Protein AF-0000000083322280 (afdb_homodimer)

Nearest PDB structures (foldseek):
  4lln-assembly2_D  TM=7.671E-01  e=4.725E-07  Staphylococcus aureus
  7kfq-assembly1_A  TM=6.241E-01  e=2.038E-06  Variovorax paradoxus
  3zmd-assembly2_D  TM=7.234E-01  e=3.566E-05  Streptomyces coelicolor
  2nnn-assembly4_G  TM=7.606E-01  e=1.538E-04  Pseudomonas aeruginosa
  2nnn-assembly3_E  TM=7.663E-01  e=7.493E-04  Pseudomonas aeruginosa

Foldseek 3Di:
DPPCVVVVVVVVLQVLLCVQLVDHDVLLLQLQVCVVVVQDKDFLVRVCVVSVHDSVVSVVVCPPPVNVVQKDWDADPPPRTIIMTGDPNSNVSSVSSVVSVVVVVCVVCVPDDPVRVVVVVVVVVVVVVVVVVVVD/DPPCVVVVVVVVLQVLLCVQQVDHDVLLLQLQVCVVVVQDKDFLVVVCVVSVHDSVVSVVVCPPPVNVVQKDWDADPPPRTIIMTGDPNSNVSSVSSVVSVVVVVCVVCVPDDPVRVVVVVVVVVVVVVVVVVVVD

Secondary structure (DSSP, 8-state):
--TTHHHHHHHHHHHHHHHHH---HHHHHHHHHHHHTTT--EEHHHHHHHHT--HHHHHHHHHSHHHHTTEEEEE-TTT--EEEEE-HHHHHHHHHHHHHHHHHHHHHTTT--HHHHHHHHHHHHHHHHHHHHTT-/--TTHHHHHHHHHHHHHHHHH---HHHHHHHHHHHHTTT--EEHHHHHHHHT--HHHHHHHHHSHHHHTTEEEEE-TTT--EEEEE-HHHHHHHHHHHHHHHHHHHHHTTT--HHHHHHHHHHHHHHHHHHHHTT-

Sequence (272 aa):
MDVLIFNSVSESIKRAINKKCGLNLSQTRLLLFFDRHQNETLTMGELAQALSISLSTLSRQIKQKKTAALIKVERSKKDSSKSLNLNAEGLAKAQELKDVLRQIEAQVFSTWSQEKIQDFDSKMQIVVNNLMADGLMDVLIFNSVSESIKRAINKKCGLNLSQTRLLLFFDRHQNETLTMGELAQALSISLSTLSRQIKQKKTAALIKVERSKKDSSKSLNLNAEGLAKAQELKDVLRQIEAQVFSTWSQEKIQDFDSKMQIVVNNLMADGL

Solvent-accessible surface area (backbone atoms only — not comparable to full-atom values): 14566 Å² total; per-residue (Å²): 128,71,73,64,53,36,43,55,46,28,50,35,50,50,48,41,43,27,72,76,66,69,38,54,68,69,53,47,52,53,36,50,51,33,63,75,51,76,44,53,74,33,40,55,64,58,47,18,58,74,68,72,49,50,59,70,55,46,56,55,48,51,65,34,68,76,46,39,66,25,42,41,78,44,68,40,86,86,76,64,45,49,30,34,31,60,32,74,61,21,51,53,47,34,52,50,46,50,53,50,51,51,51,50,44,49,50,42,46,61,90,52,50,71,67,56,48,51,53,49,48,54,53,50,51,47,36,48,51,39,42,43,71,72,74,63,128,72,76,63,54,36,43,55,46,26,50,35,50,50,48,43,42,27,73,75,67,69,38,54,70,69,54,47,53,52,35,51,51,33,62,76,50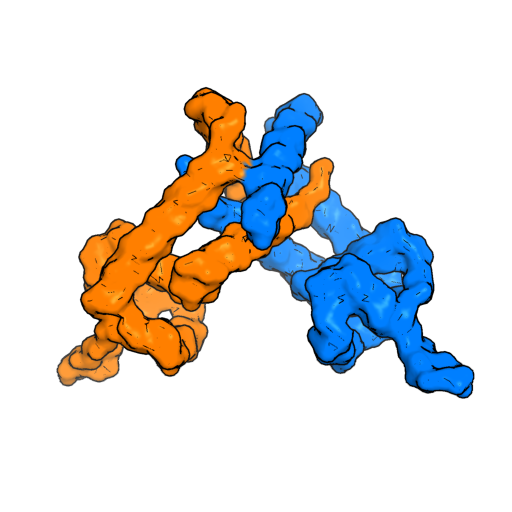,74,46,52,74,33,40,54,65,56,46,17,57,74,68,72,48,50,58,69,56,47,54,55,50,50,66,34,68,76,47,38,65,25,41,41,79,44,67,40,87,84,77,63,45,49,30,36,31,60,32,73,60,21,51,53,48,34,52,50,46,52,53,50,51,51,50,49,45,48,50,42,46,62,87,52,51,72,65,55,48,52,54,50,49,54,51,51,51,49,36,48,51,40,43,45,71,72,73,61

Radius of gyration: 21.42 Å; Cα contacts (8 Å, |Δi|>4): 287; chains: 2; bounding box: 48×70×38 Å

Structure (mmCIF, N/CA/C/O backbone):
data_AF-0000000083322280-model_v1
#
loop_
_entity.id
_entity.type
_entity.pdbx_description
1 polymer 'MarR family transcriptional regulator'
#
loop_
_atom_site.group_PDB
_atom_site.id
_atom_site.type_symbol
_atom_site.label_atom_id
_atom_site.label_alt_id
_atom_site.label_comp_id
_atom_site.label_asym_id
_atom_site.label_entity_id
_atom_site.label_seq_id
_atom_site.pdbx_PDB_ins_code
_atom_site.Cartn_x
_atom_site.Cartn_y
_atom_site.Cartn_z
_atom_site.occupancy
_atom_site.B_iso_or_equiv
_atom_site.auth_seq_id
_atom_site.auth_comp_id
_atom_site.auth_asym_id
_atom_site.auth_atom_id
_atom_site.pdbx_PDB_model_num
ATOM 1 N N . MET A 1 1 ? 14.742 9.992 6.32 1 78.62 1 MET A N 1
ATOM 2 C CA . MET A 1 1 ? 14.023 9.445 5.176 1 78.62 1 MET A CA 1
ATOM 3 C C . MET A 1 1 ? 12.539 9.281 5.492 1 78.62 1 MET A C 1
ATOM 5 O O . MET A 1 1 ? 12.18 8.898 6.605 1 78.62 1 MET A O 1
ATOM 9 N N . ASP A 1 2 ? 11.664 9.734 4.598 1 87.75 2 ASP A N 1
ATOM 10 C CA . ASP A 1 2 ? 10.211 9.625 4.762 1 87.75 2 ASP A CA 1
ATOM 11 C C . ASP A 1 2 ? 9.734 8.203 4.473 1 87.75 2 ASP A C 1
ATOM 13 O O . ASP A 1 2 ? 9.688 7.781 3.312 1 87.75 2 ASP A O 1
ATOM 17 N N . VAL A 1 3 ? 9.344 7.469 5.59 1 91.38 3 VAL A N 1
ATOM 18 C CA . VAL A 1 3 ? 9.023 6.055 5.457 1 91.38 3 VAL A CA 1
ATOM 19 C C . VAL A 1 3 ? 7.73 5.891 4.656 1 91.38 3 VAL A C 1
ATOM 21 O O . VAL A 1 3 ? 7.43 4.805 4.16 1 91.38 3 VAL A O 1
ATOM 24 N N . LEU A 1 4 ? 7.039 6.941 4.375 1 91.94 4 LEU A N 1
ATOM 25 C CA . LEU A 1 4 ? 5.777 6.867 3.643 1 91.94 4 LEU A CA 1
ATOM 26 C C . LEU A 1 4 ? 6.027 6.777 2.141 1 91.94 4 LEU A C 1
ATOM 28 O O . LEU A 1 4 ? 5.098 6.543 1.365 1 91.94 4 LEU A O 1
ATOM 32 N N . ILE A 1 5 ? 7.285 6.879 1.743 1 92.31 5 ILE A N 1
ATOM 33 C CA . ILE A 1 5 ? 7.668 6.738 0.342 1 92.31 5 ILE A CA 1
ATOM 34 C C . ILE A 1 5 ? 7.328 5.336 -0.151 1 92.31 5 ILE A C 1
ATOM 36 O O . ILE A 1 5 ? 6.977 5.148 -1.317 1 92.31 5 ILE A O 1
ATOM 40 N N . PHE A 1 6 ? 7.309 4.328 0.762 1 93.44 6 PHE A N 1
ATOM 41 C CA . PHE A 1 6 ? 6.949 2.957 0.416 1 93.44 6 PHE A CA 1
ATOM 42 C C . PHE A 1 6 ? 5.484 2.875 -0.006 1 93.44 6 PHE A C 1
ATOM 44 O O . PHE A 1 6 ? 5.145 2.145 -0.939 1 93.44 6 PHE A O 1
ATOM 51 N N . ASN A 1 7 ? 4.719 3.648 0.624 1 91.19 7 ASN A N 1
ATOM 52 C CA . ASN A 1 7 ? 3.297 3.672 0.293 1 91.19 7 ASN A CA 1
ATOM 53 C C . ASN A 1 7 ? 3.055 4.246 -1.1 1 91.19 7 ASN A C 1
ATOM 55 O O . ASN A 1 7 ? 2.23 3.73 -1.855 1 91.19 7 ASN A O 1
ATOM 59 N N . SER A 1 8 ? 3.787 5.258 -1.394 1 89.31 8 SER A N 1
ATOM 60 C CA . SER A 1 8 ? 3.652 5.887 -2.703 1 89.31 8 SER A CA 1
ATOM 61 C C . SER A 1 8 ? 4.043 4.926 -3.82 1 89.31 8 SER A C 1
ATOM 63 O O . SER A 1 8 ? 3.35 4.832 -4.836 1 89.31 8 SER A O 1
ATOM 65 N N . VAL A 1 9 ? 5.086 4.168 -3.598 1 93.19 9 VAL A N 1
ATOM 66 C CA . VAL A 1 9 ? 5.582 3.217 -4.586 1 93.19 9 VAL A CA 1
ATOM 67 C C . VAL A 1 9 ? 4.586 2.068 -4.742 1 93.19 9 VAL A C 1
ATOM 69 O O . VAL A 1 9 ? 4.227 1.695 -5.859 1 93.19 9 VAL A O 1
ATOM 72 N N . SER A 1 10 ? 4.176 1.576 -3.596 1 94.12 10 SER A N 1
ATOM 73 C CA . SER A 1 10 ? 3.209 0.482 -3.607 1 94.12 10 SER A CA 1
ATOM 74 C C . SER A 1 10 ? 1.931 0.881 -4.336 1 94.12 10 SER A C 1
ATOM 76 O O . SER A 1 10 ? 1.393 0.104 -5.129 1 94.12 10 SER A O 1
ATOM 78 N N . GLU A 1 11 ? 1.48 2.064 -4.129 1 91.31 11 GLU A N 1
ATOM 79 C CA . GLU A 1 11 ? 0.267 2.547 -4.781 1 91.31 11 GLU A CA 1
ATOM 80 C C . GLU A 1 11 ? 0.462 2.668 -6.289 1 91.31 11 GLU A C 1
ATOM 82 O O . GLU A 1 11 ? -0.434 2.326 -7.062 1 91.31 11 GLU A O 1
ATOM 87 N N . SER A 1 12 ? 1.593 3.174 -6.688 1 92.31 12 SER A N 1
ATOM 88 C CA . SER A 1 12 ? 1.889 3.312 -8.109 1 92.31 12 SER A CA 1
ATOM 89 C C . SER A 1 12 ? 1.927 1.953 -8.797 1 92.31 12 SER A C 1
ATOM 91 O O . SER A 1 12 ? 1.42 1.802 -9.914 1 92.31 12 SER A O 1
ATOM 93 N N . ILE A 1 13 ? 2.492 0.971 -8.141 1 93.69 13 ILE A N 1
ATOM 94 C CA . ILE A 1 13 ? 2.576 -0.379 -8.688 1 93.69 13 ILE A CA 1
ATOM 95 C C . ILE A 1 13 ? 1.175 -0.972 -8.812 1 93.69 13 ILE A C 1
ATOM 97 O O . ILE A 1 13 ? 0.825 -1.535 -9.859 1 93.69 13 ILE A O 1
ATOM 101 N N . LYS A 1 14 ? 0.409 -0.808 -7.805 1 93.75 14 LYS A N 1
ATOM 102 C CA . LYS A 1 14 ? -0.962 -1.309 -7.832 1 93.75 14 LYS A CA 1
ATOM 103 C C . LYS A 1 14 ? -1.764 -0.657 -8.953 1 93.75 14 LYS A C 1
ATOM 105 O O . LYS A 1 14 ? -2.535 -1.328 -9.641 1 93.75 14 LYS A O 1
ATOM 110 N N . ARG A 1 15 ? -1.537 0.602 -9.117 1 92.5 15 ARG A N 1
ATOM 111 C CA . ARG A 1 15 ? -2.221 1.334 -10.18 1 92.5 15 ARG A CA 1
ATOM 112 C C . ARG A 1 15 ? -1.811 0.814 -11.555 1 92.5 15 ARG A C 1
ATOM 114 O O . ARG A 1 15 ? -2.652 0.655 -12.438 1 92.5 15 ARG A O 1
ATOM 121 N N . ALA A 1 16 ? -0.577 0.588 -11.711 1 92.31 16 ALA A N 1
ATOM 122 C CA . ALA A 1 16 ? -0.071 0.075 -12.977 1 92.31 16 ALA A CA 1
ATOM 123 C C . ALA A 1 16 ? -0.644 -1.308 -13.281 1 92.31 16 ALA A C 1
ATOM 125 O O . ALA A 1 16 ? -1.059 -1.583 -14.406 1 92.31 16 ALA A O 1
ATOM 126 N N . ILE A 1 17 ? -0.712 -2.141 -12.289 1 95.25 17 ILE A N 1
ATOM 127 C CA . ILE A 1 17 ? -1.255 -3.484 -12.453 1 95.25 17 ILE A CA 1
ATOM 128 C C . ILE A 1 17 ? -2.734 -3.404 -12.82 1 95.25 17 ILE A C 1
ATOM 130 O O . ILE A 1 17 ? -3.189 -4.086 -13.742 1 95.25 17 ILE A O 1
ATOM 134 N N . ASN A 1 18 ? -3.404 -2.561 -12.156 1 95.56 18 ASN A N 1
ATOM 135 C CA . ASN A 1 18 ? -4.828 -2.4 -12.438 1 95.56 18 ASN A CA 1
ATOM 136 C C . ASN A 1 18 ? -5.066 -1.866 -13.844 1 95.56 18 ASN A C 1
ATOM 138 O O . ASN A 1 18 ? -5.926 -2.375 -14.57 1 95.56 18 ASN A O 1
ATOM 142 N N . LYS A 1 19 ? -4.309 -0.912 -14.211 1 93.62 19 LYS A N 1
ATOM 143 C CA . LYS A 1 19 ? -4.457 -0.287 -15.523 1 93.62 19 LYS A CA 1
ATOM 144 C C . LYS A 1 19 ? -4.117 -1.269 -16.641 1 93.62 19 LYS A C 1
ATOM 146 O O . LYS A 1 19 ? -4.832 -1.346 -17.641 1 93.62 19 LYS A O 1
ATOM 151 N N . LYS A 1 20 ? -3.133 -2.008 -16.469 1 93.88 20 LYS A N 1
ATOM 152 C CA . LYS A 1 20 ? -2.611 -2.836 -17.547 1 93.88 20 LYS A CA 1
ATOM 153 C C . LYS A 1 20 ? -3.293 -4.199 -17.578 1 93.88 20 LYS A C 1
ATOM 155 O O . LYS A 1 20 ? -3.473 -4.789 -18.641 1 93.88 20 LYS A O 1
ATOM 160 N N . CYS A 1 21 ? -3.684 -4.77 -16.328 1 94.38 21 CYS A N 1
ATOM 161 C CA . CYS A 1 21 ? -4.223 -6.121 -16.25 1 94.38 21 CYS A CA 1
ATOM 162 C C . CYS A 1 21 ? -5.668 -6.105 -15.773 1 94.38 21 CYS A C 1
ATOM 164 O O . CYS A 1 21 ? -6.352 -7.133 -15.805 1 94.38 21 CYS A O 1
ATOM 166 N N . GLY A 1 22 ? -6.055 -5.055 -15.242 1 95.75 22 GLY A N 1
ATOM 167 C CA . GLY A 1 22 ? -7.406 -4.984 -14.711 1 95.75 22 GLY A CA 1
ATOM 168 C C . GLY A 1 22 ? -7.57 -5.738 -13.406 1 95.75 22 GLY A C 1
ATOM 169 O O . GLY A 1 22 ? -8.664 -6.215 -13.086 1 95.75 22 GLY A O 1
ATOM 170 N N . LEU A 1 23 ? -6.477 -5.875 -12.641 1 97.19 23 LEU A N 1
ATOM 171 C CA . LEU A 1 23 ? -6.512 -6.68 -11.422 1 97.19 23 LEU A CA 1
ATOM 172 C C . LEU A 1 23 ? -6.375 -5.801 -10.18 1 97.19 23 LEU A C 1
ATOM 174 O O . LEU A 1 23 ? -5.602 -4.844 -10.18 1 97.19 23 LEU A O 1
ATOM 178 N N . ASN A 1 24 ? -7.109 -6.148 -9.172 1 95.12 24 ASN A N 1
ATOM 179 C CA . ASN A 1 24 ? -6.863 -5.547 -7.863 1 95.12 24 ASN A CA 1
ATOM 180 C C . ASN A 1 24 ? -5.863 -6.363 -7.051 1 95.12 24 ASN A C 1
ATOM 182 O O . ASN A 1 24 ? -5.309 -7.348 -7.543 1 95.12 24 ASN A O 1
ATOM 186 N N . LEU A 1 25 ? -5.711 -5.941 -5.855 1 91.94 25 LEU A N 1
ATOM 187 C CA . LEU A 1 25 ? -4.668 -6.543 -5.035 1 91.94 25 LEU A CA 1
ATOM 188 C C . LEU A 1 25 ? -4.992 -8 -4.719 1 91.94 25 LEU A C 1
ATOM 190 O O . LEU A 1 25 ? -4.121 -8.867 -4.801 1 91.94 25 LEU A O 1
ATOM 194 N N . SER A 1 26 ? -6.191 -8.188 -4.348 1 95.12 26 SER A N 1
ATOM 195 C CA . SER A 1 26 ? -6.566 -9.547 -3.961 1 95.12 26 SER A CA 1
ATOM 196 C C . SER A 1 26 ? -6.445 -10.508 -5.137 1 95.12 26 SER A C 1
ATOM 198 O O . SER A 1 26 ? -5.969 -11.633 -4.98 1 95.12 26 SER A O 1
ATOM 200 N N . GLN A 1 27 ? -6.879 -10.078 -6.25 1 97.12 27 GLN A N 1
ATOM 201 C CA . GLN A 1 27 ? -6.758 -10.891 -7.461 1 97.12 27 GLN A CA 1
ATOM 202 C C . GLN A 1 27 ? -5.293 -11.133 -7.816 1 97.12 27 GLN A C 1
ATOM 204 O O . GLN A 1 27 ? -4.918 -12.242 -8.188 1 97.12 27 GLN A O 1
ATOM 209 N N . THR A 1 28 ? -4.531 -10.094 -7.723 1 97 28 THR A N 1
ATOM 210 C CA . THR A 1 28 ? -3.1 -10.188 -7.988 1 97 28 THR A CA 1
ATOM 211 C C . THR A 1 28 ? -2.449 -11.242 -7.102 1 97 28 THR A C 1
ATOM 213 O O . THR A 1 28 ? -1.732 -12.117 -7.598 1 97 28 THR A O 1
ATOM 216 N N . ARG A 1 29 ? -2.703 -11.219 -5.852 1 95.25 29 ARG A N 1
ATOM 217 C CA . ARG A 1 29 ? -2.125 -12.156 -4.895 1 95.25 29 ARG A CA 1
ATOM 218 C C . ARG A 1 29 ? -2.574 -13.586 -5.191 1 95.25 29 ARG A C 1
ATOM 220 O O . ARG A 1 29 ? -1.772 -14.523 -5.129 1 95.25 29 ARG A O 1
ATOM 227 N N . LEU A 1 30 ? -3.785 -13.711 -5.492 1 97.31 30 LEU A N 1
ATOM 228 C CA . LEU A 1 30 ? -4.363 -15.023 -5.785 1 97.31 30 LEU A CA 1
ATOM 229 C C . LEU A 1 30 ? -3.697 -15.641 -7.008 1 97.31 30 LEU A C 1
ATOM 231 O O . LEU A 1 30 ? -3.258 -16.797 -6.961 1 97.31 30 LEU A O 1
ATOM 235 N N . LEU A 1 31 ? -3.582 -14.906 -8.055 1 98.06 31 LEU A N 1
ATOM 236 C CA . LEU A 1 31 ? -3.012 -15.391 -9.305 1 98.06 31 LEU A CA 1
ATOM 237 C C . LEU A 1 31 ? -1.545 -15.766 -9.125 1 98.06 31 LEU A C 1
ATOM 239 O O . LEU A 1 31 ? -1.106 -16.812 -9.594 1 98.06 31 LEU A O 1
ATOM 243 N N . LEU A 1 32 ? -0.871 -14.961 -8.484 1 96.44 32 LEU A N 1
ATOM 244 C CA . LEU A 1 32 ? 0.554 -15.211 -8.297 1 96.44 32 LEU A CA 1
ATOM 245 C C . LEU A 1 32 ? 0.781 -16.438 -7.434 1 96.44 32 LEU A C 1
ATOM 247 O O . LEU A 1 32 ? 1.709 -17.219 -7.68 1 96.44 32 LEU A O 1
ATOM 251 N N . PHE A 1 33 ? -0.02 -16.562 -6.414 1 97.06 33 PHE A N 1
ATOM 252 C CA . PHE A 1 33 ? 0.118 -17.734 -5.555 1 97.06 33 PHE A CA 1
ATOM 253 C C . PHE A 1 33 ? -0.035 -19.016 -6.355 1 97.06 33 PHE A C 1
ATOM 255 O O . PHE A 1 33 ? 0.828 -19.891 -6.301 1 97.06 33 PHE A O 1
ATOM 262 N N . PHE A 1 34 ? -1.059 -19.125 -7.078 1 97.81 34 PHE A N 1
ATOM 263 C CA . PHE A 1 34 ? -1.312 -20.328 -7.844 1 97.81 34 PHE A CA 1
ATOM 264 C C . PHE A 1 34 ? -0.248 -20.531 -8.914 1 97.81 34 PHE A C 1
ATOM 266 O O . PHE A 1 34 ? 0.19 -21.656 -9.164 1 97.81 34 PHE A O 1
ATOM 273 N N . ASP A 1 35 ? 0.074 -19.484 -9.523 1 94.81 35 ASP A N 1
ATOM 274 C CA . ASP A 1 35 ? 1.114 -19.578 -10.539 1 94.81 35 ASP A CA 1
ATOM 275 C C . ASP A 1 35 ? 2.408 -20.141 -9.953 1 94.81 35 ASP A C 1
ATOM 277 O O . ASP A 1 35 ? 3.031 -21.016 -10.547 1 94.81 35 ASP A O 1
ATOM 281 N N . ARG A 1 36 ? 2.777 -19.719 -8.828 1 93.94 36 ARG A N 1
ATOM 282 C CA . ARG A 1 36 ? 4.02 -20.125 -8.172 1 93.94 36 ARG A CA 1
ATOM 283 C C . ARG A 1 36 ? 3.932 -21.562 -7.66 1 93.94 36 ARG A C 1
ATOM 285 O O . ARG A 1 36 ? 4.957 -22.188 -7.402 1 93.94 36 ARG A O 1
ATOM 292 N N . HIS A 1 37 ? 2.746 -22 -7.5 1 96.69 37 HIS A N 1
ATOM 293 C CA . HIS A 1 37 ? 2.559 -23.328 -6.934 1 96.69 37 HIS A CA 1
ATOM 294 C C . HIS A 1 37 ? 1.963 -24.297 -7.957 1 96.69 37 HIS A C 1
ATOM 296 O O . HIS A 1 37 ? 1.169 -25.172 -7.605 1 96.69 37 HIS A O 1
ATOM 302 N N . GLN A 1 38 ? 2.256 -24.078 -9.133 1 97.12 38 GLN A N 1
ATOM 303 C CA . GLN A 1 38 ? 1.93 -24.953 -10.258 1 97.12 38 GLN A CA 1
ATOM 304 C C . GLN A 1 38 ? 0.427 -25.203 -10.336 1 97.12 38 GLN A C 1
ATOM 306 O O . GLN A 1 38 ? -0.002 -26.312 -10.664 1 97.12 38 GLN A O 1
ATOM 311 N N . ASN A 1 39 ? -0.354 -24.281 -9.852 1 98.12 39 ASN A N 1
ATOM 312 C CA . ASN A 1 39 ? -1.812 -24.297 -9.898 1 98.12 39 ASN A CA 1
ATOM 313 C C . ASN A 1 39 ? -2.375 -25.516 -9.156 1 98.12 39 ASN A C 1
ATOM 315 O O . ASN A 1 39 ? -3.354 -26.109 -9.602 1 98.12 39 ASN A O 1
ATOM 319 N N . GLU A 1 40 ? -1.676 -25.828 -8.164 1 97.69 40 GLU A N 1
ATOM 320 C CA . GLU A 1 40 ? -2.156 -26.922 -7.316 1 97.69 40 GLU A CA 1
ATOM 321 C C . GLU A 1 40 ? -3.527 -26.609 -6.727 1 97.69 40 GLU A C 1
ATOM 323 O O . GLU A 1 40 ? -3.779 -25.469 -6.309 1 97.69 40 GLU A O 1
ATOM 328 N N . THR A 1 41 ? -4.367 -27.625 -6.73 1 97.69 41 THR A N 1
ATOM 329 C CA . THR A 1 41 ? -5.684 -27.453 -6.133 1 97.69 41 THR A CA 1
ATOM 330 C C . THR A 1 41 ? -5.578 -27.375 -4.609 1 97.69 41 THR A C 1
ATOM 332 O O . THR A 1 41 ? -4.895 -28.188 -3.986 1 97.69 41 THR A O 1
ATOM 335 N N . LEU A 1 42 ? -6.234 -26.391 -4.035 1 97.5 42 LEU A N 1
ATOM 336 C CA . LEU A 1 42 ? -6.227 -26.203 -2.588 1 97.5 42 LEU A CA 1
ATOM 337 C C . LEU A 1 42 ? -7.648 -26.094 -2.047 1 97.5 42 LEU A C 1
ATOM 339 O O . LEU A 1 42 ? -8.531 -25.562 -2.721 1 97.5 42 LEU A O 1
ATOM 343 N N . THR A 1 43 ? -7.785 -26.594 -0.85 1 96.62 43 THR A N 1
ATOM 344 C CA . THR A 1 43 ? -9.039 -26.312 -0.159 1 96.62 43 THR A CA 1
ATOM 345 C C . THR A 1 43 ? -9.148 -24.844 0.197 1 96.62 43 THR A C 1
ATOM 347 O O . THR A 1 43 ? -8.141 -24.125 0.201 1 96.62 43 THR A O 1
ATOM 350 N N . MET A 1 44 ? -10.359 -24.438 0.503 1 96.81 44 MET A N 1
ATOM 351 C CA . MET A 1 44 ? -10.578 -23.047 0.928 1 96.81 44 MET A CA 1
ATOM 352 C C . MET A 1 44 ? -9.734 -22.719 2.152 1 96.81 44 MET A C 1
ATOM 354 O O . MET A 1 44 ? -9.133 -21.641 2.227 1 96.81 44 MET A O 1
ATOM 358 N N . GLY A 1 45 ? -9.68 -23.594 3.047 1 96.44 45 GLY A N 1
ATOM 359 C CA . GLY A 1 45 ? -8.914 -23.375 4.262 1 96.44 45 GLY A CA 1
ATOM 360 C C . GLY A 1 45 ? -7.418 -23.281 4.012 1 96.44 45 GLY A C 1
ATOM 361 O O . GLY A 1 45 ? -6.75 -22.391 4.559 1 96.44 45 GLY A O 1
ATOM 362 N N . GLU A 1 46 ? -6.902 -24.156 3.211 1 96.81 46 GLU A N 1
ATOM 363 C CA . GLU A 1 46 ? -5.488 -24.141 2.855 1 96.81 46 GLU A CA 1
ATOM 364 C C . GLU A 1 46 ? -5.105 -22.844 2.143 1 96.81 46 GLU A C 1
ATOM 366 O O . GLU A 1 46 ? -4.059 -22.266 2.428 1 96.81 46 GLU A O 1
ATOM 371 N N . LEU A 1 47 ? -5.922 -22.438 1.247 1 97.69 47 LEU A N 1
ATOM 372 C CA . LEU A 1 47 ? -5.641 -21.219 0.487 1 97.69 47 LEU A CA 1
ATOM 373 C C . LEU A 1 47 ? -5.703 -19.984 1.384 1 97.69 47 LEU A C 1
ATOM 375 O O . LEU A 1 47 ? -4.836 -19.109 1.31 1 97.69 47 LEU A O 1
ATOM 379 N N . ALA A 1 48 ? -6.711 -19.906 2.205 1 97.62 48 ALA A N 1
ATOM 380 C CA . ALA A 1 48 ? -6.836 -18.797 3.137 1 97.62 48 ALA A CA 1
ATOM 381 C C . ALA A 1 48 ? -5.602 -18.688 4.031 1 97.62 48 ALA A C 1
ATOM 383 O O . ALA A 1 48 ? -5.062 -17.594 4.227 1 97.62 48 ALA A O 1
ATOM 384 N N . GLN A 1 49 ? -5.121 -19.812 4.508 1 96.75 49 GLN A N 1
ATOM 385 C CA . GLN A 1 49 ? -3.926 -19.859 5.344 1 96.75 49 GLN A CA 1
ATOM 386 C C . GLN A 1 49 ? -2.693 -19.406 4.562 1 96.75 49 GLN A C 1
ATOM 388 O O . GLN A 1 49 ? -1.891 -18.609 5.062 1 96.75 49 GLN A O 1
ATOM 393 N N . ALA A 1 50 ? -2.615 -19.906 3.4 1 95.38 50 ALA A N 1
ATOM 394 C CA . ALA A 1 50 ? -1.466 -19.578 2.559 1 95.38 50 ALA A CA 1
ATOM 395 C C . ALA A 1 50 ? -1.42 -18.094 2.244 1 95.38 50 ALA A C 1
ATOM 397 O O . ALA A 1 50 ? -0.34 -17.5 2.141 1 95.38 50 ALA A O 1
ATOM 398 N N . LEU A 1 51 ? -2.537 -17.469 2.08 1 94.5 51 LEU A N 1
ATOM 399 C CA . LEU A 1 51 ? -2.625 -16.062 1.747 1 94.5 51 LEU A CA 1
ATOM 400 C C . LEU A 1 51 ? -2.672 -15.203 3.01 1 94.5 51 LEU A C 1
ATOM 402 O O . LEU A 1 51 ? -2.707 -13.977 2.932 1 94.5 51 LEU A O 1
ATOM 406 N N . SER A 1 52 ? -2.715 -15.789 4.141 1 92.06 52 SER A N 1
ATOM 407 C CA . SER A 1 52 ? -2.766 -15.117 5.438 1 92.06 52 SER A CA 1
ATOM 408 C C . SER A 1 52 ? -3.986 -14.211 5.543 1 92.06 52 SER A C 1
ATOM 410 O O . SER A 1 52 ? -3.873 -13.047 5.949 1 92.06 52 SER A O 1
ATOM 412 N N . ILE A 1 53 ? -5.117 -14.719 5.141 1 94 53 ILE A N 1
ATOM 413 C CA . ILE A 1 53 ? -6.391 -14.031 5.297 1 94 53 ILE A CA 1
ATOM 414 C C . ILE A 1 53 ? -7.418 -14.977 5.914 1 94 53 ILE A C 1
ATOM 416 O O . ILE A 1 53 ? -7.184 -16.188 6 1 94 53 ILE A O 1
ATOM 420 N N . SER A 1 54 ? -8.523 -14.43 6.32 1 96.69 54 SER A N 1
ATOM 421 C CA . SER A 1 54 ? -9.57 -15.25 6.922 1 96.69 54 SER A CA 1
ATOM 422 C C . SER A 1 54 ? -10.375 -15.984 5.859 1 96.69 54 SER A C 1
ATOM 424 O O . SER A 1 54 ? -10.445 -15.547 4.711 1 96.69 54 SER A O 1
ATOM 426 N N . LEU A 1 55 ? -10.977 -17.078 6.328 1 96.44 55 LEU A N 1
ATOM 427 C CA . LEU A 1 55 ? -11.852 -17.844 5.441 1 96.44 55 LEU A CA 1
ATOM 428 C C . LEU A 1 55 ? -13 -16.984 4.941 1 96.44 55 LEU A C 1
ATOM 430 O O . LEU A 1 55 ? -13.398 -17.078 3.777 1 96.44 55 LEU A O 1
ATOM 434 N N . SER A 1 56 ? -13.531 -16.203 5.766 1 97.56 56 SER A N 1
ATOM 435 C CA . SER A 1 56 ? -14.617 -15.312 5.398 1 97.56 56 SER A CA 1
ATOM 436 C C . SER A 1 56 ? -14.188 -14.328 4.312 1 97.56 56 SER A C 1
ATOM 438 O O . SER A 1 56 ? -14.938 -14.07 3.371 1 97.56 56 SER A O 1
ATOM 440 N N . THR A 1 57 ? -12.992 -13.805 4.406 1 96.62 57 THR A N 1
ATOM 441 C CA . THR A 1 57 ? -12.445 -12.883 3.412 1 96.62 57 THR A CA 1
ATOM 442 C C . THR A 1 57 ? -12.266 -13.586 2.068 1 96.62 57 THR A C 1
ATOM 444 O O . THR A 1 57 ? -12.664 -13.055 1.028 1 96.62 57 THR A O 1
ATOM 447 N N . LEU A 1 58 ? -11.688 -14.711 2.166 1 97.56 58 LEU A N 1
ATOM 448 C CA . LEU A 1 58 ? -11.477 -15.453 0.931 1 97.56 58 LEU A CA 1
ATOM 449 C C . LEU A 1 58 ? -12.805 -15.773 0.256 1 97.56 58 LEU A C 1
ATOM 451 O O . LEU A 1 58 ? -12.945 -15.617 -0.958 1 97.56 58 LEU A O 1
ATOM 455 N N . SER A 1 59 ? -13.734 -16.266 1.06 1 97.12 59 SER A N 1
ATOM 456 C CA . SER A 1 59 ? -15.047 -16.609 0.518 1 97.12 59 SER A CA 1
ATOM 457 C C . SER A 1 59 ? -15.688 -15.43 -0.202 1 97.12 59 SER A C 1
ATOM 459 O O . SER A 1 59 ? -16.219 -15.578 -1.301 1 97.12 59 SER A O 1
ATOM 461 N N . ARG A 1 60 ? -15.578 -14.328 0.395 1 97.44 60 ARG A N 1
ATOM 462 C CA . ARG A 1 60 ? -16.109 -13.109 -0.219 1 97.44 60 ARG A CA 1
ATOM 463 C C . ARG A 1 60 ? -15.359 -12.781 -1.504 1 97.44 60 ARG A C 1
ATOM 465 O O . ARG A 1 60 ? -15.969 -12.375 -2.498 1 97.44 60 ARG A O 1
ATOM 472 N N . GLN A 1 61 ? -14.125 -12.898 -1.507 1 97.06 61 GLN A N 1
ATOM 473 C CA . GLN A 1 61 ? -13.289 -12.562 -2.654 1 97.06 61 GLN A CA 1
ATOM 474 C C . GLN A 1 61 ? -13.609 -13.453 -3.852 1 97.06 61 GLN A C 1
ATOM 476 O O . GLN A 1 61 ? -13.734 -12.969 -4.977 1 97.06 61 GLN A O 1
ATOM 481 N N . ILE A 1 62 ? -13.727 -14.68 -3.658 1 96.75 62 ILE A N 1
ATOM 482 C CA . ILE A 1 62 ? -13.883 -15.617 -4.766 1 96.75 62 ILE A CA 1
ATOM 483 C C . ILE A 1 62 ? -15.289 -15.516 -5.34 1 96.75 62 ILE A C 1
ATOM 485 O O . ILE A 1 62 ? -15.555 -16.016 -6.438 1 96.75 62 ILE A O 1
ATOM 489 N N . LYS A 1 63 ? -16.203 -14.969 -4.574 1 96.56 63 LYS A N 1
ATOM 490 C CA . LYS A 1 63 ? -17.578 -14.805 -5.043 1 96.56 63 LYS A CA 1
ATOM 491 C C . LYS A 1 63 ? -17.719 -13.555 -5.914 1 96.56 63 LYS A C 1
ATOM 493 O O . LYS A 1 63 ? -18.719 -13.391 -6.609 1 96.56 63 LYS A O 1
ATOM 498 N N . GLN A 1 64 ? -16.75 -12.734 -5.812 1 96.81 64 GLN A N 1
ATOM 499 C CA . GLN A 1 64 ? -16.766 -11.57 -6.695 1 96.81 64 GLN A CA 1
ATOM 500 C C . GLN A 1 64 ? -16.688 -11.984 -8.156 1 96.81 64 GLN A C 1
ATOM 502 O O . GLN A 1 64 ? -15.898 -12.867 -8.523 1 96.81 64 GLN A O 1
ATOM 507 N N . LYS A 1 65 ? -17.453 -11.398 -9.016 1 97.19 65 LYS A N 1
ATOM 508 C CA . LYS A 1 65 ? -17.594 -11.789 -10.414 1 97.19 65 LYS A CA 1
ATOM 509 C C . LYS A 1 65 ? -16.234 -11.891 -11.102 1 97.19 65 LYS A C 1
ATOM 511 O O . LYS A 1 65 ? -15.945 -12.891 -11.766 1 97.19 65 LYS A O 1
ATOM 516 N N . LYS A 1 66 ? -15.43 -10.891 -10.93 1 96.5 66 LYS A N 1
ATOM 517 C CA . LYS A 1 66 ? -14.141 -10.852 -11.625 1 96.5 66 LYS A CA 1
ATOM 518 C C . LYS A 1 66 ? -13.219 -11.961 -11.133 1 96.5 66 LYS A C 1
ATOM 520 O O . LYS A 1 66 ? -12.484 -12.555 -11.922 1 96.5 66 LYS A O 1
ATOM 525 N N . THR A 1 67 ? -13.266 -12.211 -9.898 1 97.88 67 THR A N 1
ATOM 526 C CA . THR A 1 67 ? -12.43 -13.273 -9.352 1 97.88 67 THR A CA 1
ATOM 527 C C . THR A 1 67 ? -12.969 -14.648 -9.742 1 97.88 67 THR A C 1
ATOM 529 O O . THR A 1 67 ? -12.203 -15.531 -10.125 1 97.88 67 THR A O 1
ATOM 532 N N . ALA A 1 68 ? -14.25 -14.781 -9.656 1 97.44 68 ALA A N 1
ATOM 533 C CA . ALA A 1 68 ? -14.906 -16.047 -9.969 1 97.44 68 ALA A CA 1
ATOM 534 C C . ALA A 1 68 ? -14.617 -16.469 -11.406 1 97.44 68 ALA A C 1
ATOM 536 O O . ALA A 1 68 ? -14.531 -17.672 -11.703 1 97.44 68 ALA A O 1
ATOM 537 N N . ALA A 1 69 ? -14.445 -15.523 -12.242 1 98.19 69 ALA A N 1
ATOM 538 C CA . ALA A 1 69 ? -14.195 -15.805 -13.648 1 98.19 69 ALA A CA 1
ATOM 539 C C . ALA A 1 69 ? -12.805 -16.406 -13.852 1 98.19 69 ALA A C 1
ATOM 541 O O . ALA A 1 69 ? -12.508 -16.953 -14.914 1 98.19 69 ALA A O 1
ATOM 542 N N . LEU A 1 70 ? -11.938 -16.344 -12.891 1 98.5 70 LEU A N 1
ATOM 543 C CA . LEU A 1 70 ? -10.539 -16.734 -13.039 1 98.5 70 LEU A CA 1
ATOM 544 C C . LEU A 1 70 ? -10.281 -18.094 -12.383 1 98.5 70 LEU A C 1
ATOM 546 O O . LEU A 1 70 ? -9.188 -18.656 -12.508 1 98.5 70 LEU A O 1
ATOM 550 N N . ILE A 1 71 ? -11.281 -18.609 -11.688 1 98.56 71 ILE A N 1
ATOM 551 C CA . ILE A 1 71 ? -11.016 -19.781 -10.867 1 98.56 71 ILE A CA 1
ATOM 552 C C . ILE A 1 71 ? -12.008 -20.891 -11.211 1 98.56 71 ILE A C 1
ATOM 554 O O . ILE A 1 71 ? -13.055 -20.625 -11.805 1 98.56 71 ILE A O 1
ATOM 558 N N . LYS A 1 72 ? -11.656 -22.078 -10.844 1 97.81 72 LYS A N 1
ATOM 559 C CA . LYS A 1 72 ? -12.523 -23.25 -10.828 1 97.81 72 LYS A CA 1
ATOM 560 C C . LYS A 1 72 ? -12.695 -23.781 -9.406 1 97.81 72 LYS A C 1
ATOM 562 O O . LYS A 1 72 ? -11.719 -23.984 -8.688 1 97.81 72 LYS A O 1
ATOM 567 N N . VAL A 1 73 ? -13.906 -23.891 -9.039 1 95.94 73 VAL A N 1
ATOM 568 C CA . VAL A 1 73 ? -14.219 -24.391 -7.703 1 95.94 73 VAL A CA 1
ATOM 569 C C . VAL A 1 73 ? -14.828 -25.781 -7.801 1 95.94 73 VAL A C 1
ATOM 571 O O . VAL A 1 73 ? -15.734 -26.016 -8.602 1 95.94 73 VAL A O 1
ATOM 574 N N . GLU A 1 74 ? -14.297 -26.609 -7.016 1 94.69 74 GLU A N 1
ATOM 575 C CA . GLU A 1 74 ? -14.82 -27.984 -6.957 1 94.69 74 GLU A CA 1
ATOM 576 C C . GLU A 1 74 ? -15.32 -28.312 -5.555 1 94.69 74 GLU A C 1
ATOM 578 O O . GLU A 1 74 ? -14.711 -27.922 -4.559 1 94.69 74 GLU A O 1
ATOM 583 N N . ARG A 1 75 ? -16.406 -29.031 -5.52 1 91.81 75 ARG A N 1
ATOM 584 C CA . ARG A 1 75 ? -16.969 -29.453 -4.25 1 91.81 75 ARG A CA 1
ATOM 585 C C . ARG A 1 75 ? -16.734 -30.938 -4.012 1 91.81 75 ARG A C 1
ATOM 587 O O . ARG A 1 75 ? -16.938 -31.766 -4.914 1 91.81 75 ARG A O 1
ATOM 594 N N . SER A 1 76 ? -16.219 -31.219 -2.799 1 87.88 76 SER A N 1
ATOM 595 C CA . SER A 1 76 ? -16.016 -32.625 -2.439 1 87.88 76 SER A CA 1
ATOM 596 C C . SER A 1 76 ? -17.344 -33.344 -2.229 1 87.88 76 SER A C 1
ATOM 598 O O . SER A 1 76 ? -18.266 -32.781 -1.654 1 87.88 76 SER A O 1
ATOM 600 N N . LYS A 1 77 ? -17.406 -34.469 -2.684 1 85.94 77 LYS A N 1
ATOM 601 C CA . LYS A 1 77 ? -18.578 -35.312 -2.488 1 85.94 77 LYS A CA 1
ATOM 602 C C . LYS A 1 77 ? -18.641 -35.844 -1.068 1 85.94 77 LYS A C 1
ATOM 604 O O . LYS A 1 77 ? -19.703 -36.25 -0.583 1 85.94 77 LYS A O 1
ATOM 609 N N . LYS A 1 78 ? -17.516 -35.938 -0.529 1 87.94 78 LYS A N 1
ATOM 610 C CA . LYS A 1 78 ? -17.391 -36.594 0.77 1 87.94 78 LYS A CA 1
ATOM 611 C C . LYS A 1 78 ? -17.844 -35.688 1.896 1 87.94 78 LYS A C 1
ATOM 613 O O . LYS A 1 78 ? -18.594 -36.094 2.785 1 87.94 78 LYS A O 1
ATOM 618 N N . ASP A 1 79 ? -17.5 -34.469 1.957 1 87.06 79 ASP A N 1
ATOM 619 C CA . ASP A 1 79 ? -17.812 -33.594 3.098 1 87.06 79 ASP A CA 1
ATOM 620 C C . ASP A 1 79 ? -18.25 -32.219 2.639 1 87.06 79 ASP A C 1
ATOM 622 O O . ASP A 1 79 ? -18.281 -31.281 3.436 1 87.06 79 ASP A O 1
ATOM 626 N N . SER A 1 80 ? -18.438 -32.062 1.359 1 86 80 SER A N 1
ATOM 627 C CA . SER A 1 80 ? -18.969 -30.859 0.756 1 86 80 SER A CA 1
ATOM 628 C C . SER A 1 80 ? -17.969 -29.703 0.857 1 86 80 SER A C 1
ATOM 630 O O . SER A 1 80 ? -18.344 -28.547 0.676 1 86 80 SER A O 1
ATOM 632 N N . SER A 1 81 ? -16.766 -30.188 1.129 1 89.38 81 SER A N 1
ATOM 633 C CA . SER A 1 81 ? -15.734 -29.156 1.156 1 89.38 81 SER A CA 1
ATOM 634 C C . SER A 1 81 ? -15.422 -28.641 -0.248 1 89.38 81 SER A C 1
ATOM 636 O O . SER A 1 81 ? -15.562 -29.391 -1.226 1 89.38 81 SER A O 1
ATOM 638 N N . LYS A 1 82 ? -15.016 -27.297 -0.237 1 94.88 82 LYS A N 1
ATOM 639 C CA . LYS A 1 82 ? -14.695 -26.688 -1.526 1 94.88 82 LYS A CA 1
ATOM 640 C C . LYS A 1 82 ? -13.188 -26.594 -1.736 1 94.88 82 LYS A C 1
ATOM 642 O O . LYS A 1 82 ? -12.445 -26.281 -0.802 1 94.88 82 LYS A O 1
ATOM 647 N N . SER A 1 83 ? -12.805 -26.891 -2.926 1 96.94 83 SER A N 1
ATOM 648 C CA . SER A 1 83 ? -11.43 -26.688 -3.379 1 96.94 83 SER A CA 1
ATOM 649 C C . SER A 1 83 ? -11.391 -25.891 -4.68 1 96.94 83 SER A C 1
ATOM 651 O O . SER A 1 83 ? -12.398 -25.797 -5.387 1 96.94 83 SER A O 1
ATOM 653 N N . LEU A 1 84 ? -10.211 -25.219 -4.828 1 97.56 84 LEU A N 1
ATOM 654 C CA . LEU A 1 84 ? -10.188 -24.406 -6.031 1 97.56 84 LEU A CA 1
ATOM 655 C C . LEU A 1 84 ? -8.773 -24.281 -6.578 1 97.56 84 LEU A C 1
ATOM 657 O O . LEU A 1 84 ? -7.801 -24.531 -5.867 1 97.56 84 LEU A O 1
ATOM 661 N N . ASN A 1 85 ? -8.656 -23.969 -7.82 1 98.44 85 ASN A N 1
ATOM 662 C CA . ASN A 1 85 ? -7.469 -23.547 -8.562 1 98.44 85 ASN A CA 1
ATOM 663 C C . ASN A 1 85 ? -7.832 -22.609 -9.711 1 98.44 85 ASN A C 1
ATOM 665 O O . ASN A 1 85 ? -8.977 -22.172 -9.82 1 98.44 85 ASN A O 1
ATOM 669 N N . LEU A 1 86 ? -6.836 -22.188 -10.445 1 98.62 86 LEU A N 1
ATOM 670 C CA . LEU A 1 86 ? -7.121 -21.328 -11.586 1 98.62 86 LEU A CA 1
ATOM 671 C C . LEU A 1 86 ? -7.695 -22.125 -12.75 1 98.62 86 LEU A C 1
ATOM 673 O O 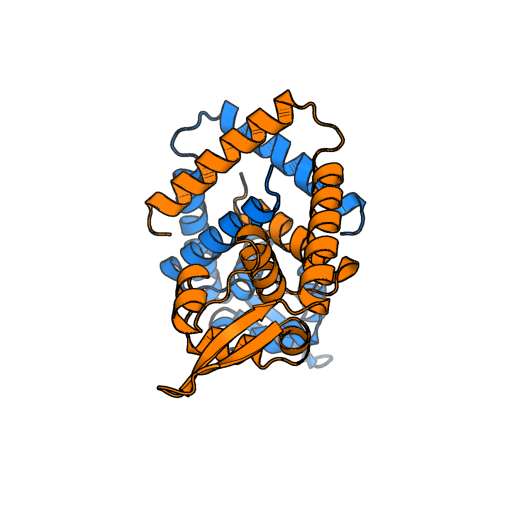. LEU A 1 86 ? -7.246 -23.234 -13.016 1 98.62 86 LEU A O 1
ATOM 677 N N . ASN A 1 87 ? -8.688 -21.562 -13.414 1 98.5 87 ASN A N 1
ATOM 678 C CA . ASN A 1 87 ? -9.109 -22.125 -14.695 1 98.5 87 ASN A CA 1
ATOM 679 C C . ASN A 1 87 ? -8.242 -21.609 -15.844 1 98.5 87 ASN A C 1
ATOM 681 O O . ASN A 1 87 ? -7.211 -20.984 -15.617 1 98.5 87 ASN A O 1
ATOM 685 N N . ALA A 1 88 ? -8.633 -21.906 -17.062 1 98.31 88 ALA A N 1
ATOM 686 C CA . ALA A 1 88 ? -7.84 -21.531 -18.234 1 98.31 88 ALA A CA 1
ATOM 687 C C . ALA A 1 88 ? -7.688 -20.016 -18.312 1 98.31 88 ALA A C 1
ATOM 689 O O . ALA A 1 88 ? -6.602 -19.5 -18.609 1 98.31 88 ALA A O 1
ATOM 690 N N . GLU A 1 89 ? -8.758 -19.312 -18.031 1 98.12 89 GLU A N 1
ATOM 691 C CA . GLU A 1 89 ? -8.719 -17.844 -18.031 1 98.12 89 GLU A CA 1
ATOM 692 C C . GLU A 1 89 ? -7.793 -17.328 -16.938 1 98.12 89 GLU A C 1
ATOM 694 O O . GLU A 1 89 ? -7.055 -16.359 -17.141 1 98.12 89 GLU A O 1
ATOM 699 N N . GLY A 1 90 ? -7.871 -17.953 -15.805 1 98.44 90 GLY A N 1
ATOM 700 C CA . GLY A 1 90 ? -7 -17.578 -14.695 1 98.44 90 GLY A CA 1
ATOM 701 C C . GLY A 1 90 ? -5.527 -17.766 -15.008 1 98.44 90 GLY A C 1
ATOM 702 O O . GLY A 1 90 ? -4.699 -16.922 -14.664 1 98.44 90 GLY A O 1
ATOM 703 N N . LEU A 1 91 ? -5.223 -18.844 -15.617 1 98.31 91 LEU A N 1
ATOM 704 C CA . LEU A 1 91 ? -3.844 -19.125 -15.992 1 98.31 91 LEU A CA 1
ATOM 705 C C . LEU A 1 91 ? -3.342 -18.125 -17.016 1 98.31 91 LEU A C 1
ATOM 707 O O . LEU A 1 91 ? -2.205 -17.656 -16.922 1 98.31 91 LEU A O 1
ATOM 711 N N . ALA A 1 92 ? -4.168 -17.812 -17.938 1 98.31 92 ALA A N 1
ATOM 712 C CA . ALA A 1 92 ? -3.814 -16.797 -18.938 1 98.31 92 ALA A CA 1
ATOM 713 C C . ALA A 1 92 ? -3.598 -15.438 -18.281 1 98.31 92 ALA A C 1
ATOM 715 O O . ALA A 1 92 ? -2.654 -14.719 -18.625 1 98.31 92 ALA A O 1
ATOM 716 N N . LYS A 1 93 ? -4.441 -15.141 -17.344 1 98.38 93 LYS A N 1
ATOM 717 C CA . LYS A 1 93 ? -4.332 -13.867 -16.641 1 98.38 93 LYS A CA 1
ATOM 718 C C . LYS A 1 93 ? -3.076 -13.82 -15.773 1 98.38 93 LYS A C 1
ATOM 720 O O . LYS A 1 93 ? -2.438 -12.773 -15.656 1 98.38 93 LYS A O 1
ATOM 725 N N . ALA A 1 94 ? -2.75 -14.922 -15.195 1 98.19 94 ALA A N 1
ATOM 726 C CA . ALA A 1 94 ? -1.521 -15.008 -14.414 1 98.19 94 ALA A CA 1
ATOM 727 C C . ALA A 1 94 ? -0.297 -14.734 -15.281 1 98.19 94 ALA A C 1
ATOM 729 O O . ALA A 1 94 ? 0.63 -14.039 -14.859 1 98.19 94 ALA A O 1
ATOM 730 N N . GLN A 1 95 ? -0.343 -15.266 -16.438 1 97.94 95 GLN A N 1
ATOM 731 C CA . GLN A 1 95 ? 0.759 -15.016 -17.375 1 97.94 95 GLN A CA 1
ATOM 732 C C . GLN A 1 95 ? 0.815 -13.547 -17.781 1 97.94 95 GLN A C 1
ATOM 734 O O . GLN A 1 95 ? 1.894 -12.953 -17.828 1 97.94 95 GLN A O 1
ATOM 739 N N . GLU A 1 96 ? -0.33 -12.961 -18.062 1 98.06 96 GLU A N 1
ATOM 740 C CA . GLU A 1 96 ? -0.405 -11.539 -18.359 1 98.06 96 GLU A CA 1
ATOM 741 C C . GLU A 1 96 ? 0.163 -10.703 -17.219 1 98.06 96 GLU A C 1
ATOM 743 O O . GLU A 1 96 ? 0.93 -9.766 -17.438 1 98.06 96 GLU A O 1
ATOM 748 N N . LEU A 1 97 ? -0.188 -11.062 -16.031 1 97.88 97 LEU A N 1
ATOM 749 C CA . LEU A 1 97 ? 0.283 -10.383 -14.836 1 97.88 97 LEU A CA 1
ATOM 750 C C . LEU A 1 97 ? 1.802 -10.461 -14.719 1 97.88 97 LEU A C 1
ATOM 752 O O . LEU A 1 97 ? 2.463 -9.461 -14.445 1 97.88 97 LEU A O 1
ATOM 756 N N . LYS A 1 98 ? 2.34 -11.609 -14.969 1 96.81 98 LYS A N 1
ATOM 757 C CA . LYS A 1 98 ? 3.789 -11.789 -14.906 1 96.81 98 LYS A CA 1
ATOM 758 C C . LYS A 1 98 ? 4.496 -10.891 -15.914 1 96.81 98 LYS A C 1
ATOM 760 O O . LYS A 1 98 ? 5.535 -10.297 -15.609 1 96.81 98 LYS A O 1
ATOM 765 N N . ASP A 1 99 ? 3.943 -10.812 -17.078 1 96.88 99 ASP A N 1
ATOM 766 C CA . ASP A 1 99 ? 4.52 -9.961 -18.109 1 96.88 99 ASP A CA 1
ATOM 767 C C . ASP A 1 99 ? 4.484 -8.492 -17.688 1 96.88 99 ASP A C 1
ATOM 769 O O . ASP A 1 99 ? 5.457 -7.758 -17.891 1 96.88 99 ASP A O 1
ATOM 773 N N . VAL A 1 100 ? 3.391 -8.086 -17.125 1 96 100 VAL A N 1
ATOM 774 C CA . VAL A 1 100 ? 3.236 -6.703 -16.688 1 96 100 VAL A CA 1
ATOM 775 C C . VAL A 1 100 ? 4.223 -6.406 -15.555 1 96 100 VAL A C 1
ATOM 777 O O . VAL A 1 100 ? 4.859 -5.352 -15.547 1 96 100 VAL A O 1
ATOM 780 N N . LEU A 1 101 ? 4.34 -7.34 -14.656 1 95.81 101 LEU A N 1
ATOM 781 C CA . LEU A 1 101 ? 5.277 -7.156 -13.555 1 95.81 101 LEU A CA 1
ATOM 782 C C . LEU A 1 101 ? 6.707 -7.035 -14.07 1 95.81 101 LEU A C 1
ATOM 784 O O . LEU A 1 101 ? 7.488 -6.227 -13.57 1 95.81 101 LEU A O 1
ATOM 788 N N . ARG A 1 102 ? 7.031 -7.824 -15.047 1 95.12 102 ARG A N 1
ATOM 789 C CA . ARG A 1 102 ? 8.352 -7.734 -15.664 1 95.12 102 ARG A CA 1
ATOM 790 C C . ARG A 1 102 ? 8.562 -6.371 -16.312 1 95.12 102 ARG A C 1
ATOM 792 O O . ARG A 1 102 ? 9.656 -5.805 -16.234 1 95.12 102 ARG A O 1
ATOM 799 N N . GLN A 1 103 ? 7.566 -5.836 -16.922 1 94.12 103 GLN A N 1
ATOM 800 C CA . GLN A 1 103 ? 7.641 -4.52 -17.547 1 94.12 103 GLN A CA 1
ATOM 801 C C . GLN A 1 103 ? 7.832 -3.426 -16.5 1 94.12 103 GLN A C 1
ATOM 803 O O . GLN A 1 103 ? 8.625 -2.502 -16.703 1 94.12 103 GLN A O 1
ATOM 808 N N . ILE A 1 104 ? 7.086 -3.553 -15.461 1 93.69 104 ILE A N 1
ATOM 809 C CA . ILE A 1 104 ? 7.207 -2.582 -14.375 1 93.69 104 ILE A CA 1
ATOM 810 C C . ILE A 1 104 ? 8.617 -2.623 -13.805 1 93.69 104 ILE A C 1
ATOM 812 O O . ILE A 1 104 ? 9.242 -1.578 -13.602 1 93.69 104 ILE A O 1
ATOM 816 N N . GLU A 1 105 ? 9.094 -3.793 -13.57 1 94.06 105 GLU A N 1
ATOM 817 C CA . GLU A 1 105 ? 10.445 -3.967 -13.047 1 94.06 105 GLU A CA 1
ATOM 818 C C . GLU A 1 105 ? 11.477 -3.334 -13.977 1 94.06 105 GLU A C 1
ATOM 820 O O . GLU A 1 105 ? 12.375 -2.615 -13.523 1 94.06 105 GLU A O 1
ATOM 825 N N . ALA A 1 106 ? 11.352 -3.613 -15.219 1 93.12 106 ALA A N 1
ATOM 826 C CA . ALA A 1 106 ? 12.273 -3.084 -16.219 1 93.12 106 ALA A CA 1
ATOM 827 C C . ALA A 1 106 ? 12.242 -1.558 -16.234 1 93.12 106 ALA A C 1
ATOM 829 O O . ALA A 1 106 ? 13.281 -0.908 -16.375 1 93.12 106 ALA A O 1
ATOM 830 N N . GLN A 1 107 ? 11.078 -1.032 -16.078 1 91.62 107 GLN A N 1
ATOM 831 C CA . GLN A 1 107 ? 10.922 0.418 -16.078 1 91.62 107 GLN A CA 1
ATOM 832 C C . GLN A 1 107 ? 11.523 1.04 -14.828 1 91.62 107 GLN A C 1
ATOM 834 O O . GLN A 1 107 ? 12.242 2.039 -14.906 1 91.62 107 GLN A O 1
ATOM 839 N N . VAL A 1 108 ? 11.258 0.475 -13.75 1 92.62 108 VAL A N 1
ATOM 840 C CA . VAL A 1 108 ? 11.688 1.002 -12.453 1 92.62 108 VAL A CA 1
ATOM 841 C C . VAL A 1 108 ? 13.211 0.997 -12.367 1 92.62 108 VAL A C 1
ATOM 843 O O . VAL A 1 108 ? 13.812 1.938 -11.852 1 92.62 108 VAL A O 1
ATOM 846 N N . PHE A 1 109 ? 13.836 0.039 -12.961 1 94 109 PHE A N 1
ATOM 847 C CA . PHE A 1 109 ? 15.273 -0.13 -12.773 1 94 109 PHE A CA 1
ATOM 848 C C . PHE A 1 109 ? 16.016 0.086 -14.086 1 94 109 PHE A C 1
ATOM 850 O O . PHE A 1 109 ? 17.141 -0.389 -14.25 1 94 109 PHE A O 1
ATOM 857 N N . SER A 1 110 ? 15.43 0.733 -14.992 1 90.94 110 SER A N 1
ATOM 858 C CA . SER A 1 110 ? 15.906 0.867 -16.359 1 90.94 110 SER A CA 1
ATOM 859 C C . SER A 1 110 ? 17.297 1.503 -16.406 1 90.94 110 SER A C 1
ATOM 861 O O . SER A 1 110 ? 18.094 1.211 -17.297 1 90.94 110 SER A O 1
ATOM 863 N N . THR A 1 111 ? 17.672 2.305 -15.484 1 91.38 111 THR A N 1
ATOM 864 C CA . THR A 1 111 ? 18.938 3.035 -15.547 1 91.38 111 THR A CA 1
ATOM 865 C C . THR A 1 111 ? 19.984 2.396 -14.633 1 91.38 111 THR A C 1
ATOM 867 O O . THR A 1 111 ? 21.062 2.943 -14.445 1 91.38 111 THR A O 1
ATOM 870 N N . TRP A 1 112 ? 19.641 1.327 -14.094 1 95.44 112 TRP A N 1
ATOM 871 C CA . TRP A 1 112 ? 20.531 0.73 -13.102 1 95.44 112 TRP A CA 1
ATOM 872 C C . TRP A 1 112 ? 21.281 -0.468 -13.688 1 95.44 112 TRP A C 1
ATOM 874 O O . TRP A 1 112 ? 20.719 -1.224 -14.484 1 95.44 112 TRP A O 1
ATOM 884 N N . SER A 1 113 ? 22.516 -0.633 -13.234 1 96.06 113 SER A N 1
ATOM 885 C CA . SER A 1 113 ? 23.25 -1.858 -13.531 1 96.06 113 SER A CA 1
ATOM 886 C C . SER A 1 113 ? 22.734 -3.025 -12.695 1 96.06 113 SER A C 1
ATOM 888 O O . SER A 1 113 ? 22.031 -2.822 -11.695 1 96.06 113 SER A O 1
ATOM 890 N N . GLN A 1 114 ? 23.109 -4.168 -13.133 1 95.06 114 GLN A N 1
ATOM 891 C CA . GLN A 1 114 ? 22.719 -5.355 -12.383 1 95.06 114 GLN A CA 1
ATOM 892 C C . GLN A 1 114 ? 23.281 -5.32 -10.969 1 95.06 114 GLN A C 1
ATOM 894 O O . GLN A 1 114 ? 22.625 -5.75 -10.016 1 95.06 114 GLN A O 1
ATOM 899 N N . GLU A 1 115 ? 24.406 -4.766 -10.891 1 96.31 115 GLU A N 1
ATOM 900 C CA . GLU A 1 115 ? 25.031 -4.648 -9.578 1 96.31 115 GLU A CA 1
ATOM 901 C C . GLU A 1 115 ? 24.234 -3.703 -8.672 1 96.31 115 GLU A C 1
ATOM 903 O O . GLU A 1 115 ? 24.047 -3.988 -7.488 1 96.31 115 GLU A O 1
ATOM 908 N N . LYS A 1 116 ? 23.828 -2.621 -9.234 1 96.12 116 LYS A N 1
ATOM 909 C CA . LYS A 1 116 ? 23.047 -1.647 -8.484 1 96.12 116 LYS A CA 1
ATOM 910 C C . LYS A 1 116 ? 21.703 -2.236 -8.062 1 96.12 116 LYS A C 1
ATOM 912 O O . LYS A 1 116 ? 21.234 -2 -6.945 1 96.12 116 LYS A O 1
ATOM 917 N N . ILE A 1 117 ? 21.141 -3.064 -8.891 1 96 117 ILE A N 1
ATOM 918 C CA . ILE A 1 117 ? 19.859 -3.709 -8.594 1 96 117 ILE A CA 1
ATOM 919 C C . ILE A 1 117 ? 20.047 -4.707 -7.453 1 96 117 ILE A C 1
ATOM 921 O O . ILE A 1 117 ? 19.234 -4.75 -6.527 1 96 117 ILE A O 1
ATOM 925 N N . GLN A 1 118 ? 21.047 -5.453 -7.5 1 95.94 118 GLN A N 1
ATOM 926 C CA . GLN A 1 118 ? 21.312 -6.449 -6.469 1 95.94 118 GLN A CA 1
ATOM 927 C C . GLN A 1 118 ? 21.547 -5.785 -5.117 1 95.94 118 GLN A C 1
ATOM 929 O O . GLN A 1 118 ? 21.094 -6.277 -4.086 1 95.94 118 GLN A O 1
ATOM 934 N N . ASP A 1 119 ? 22.297 -4.719 -5.16 1 96.5 119 ASP A N 1
ATOM 935 C CA . ASP A 1 119 ? 22.547 -3.959 -3.938 1 96.5 119 ASP A CA 1
ATOM 936 C C . ASP A 1 119 ? 21.234 -3.43 -3.35 1 96.5 119 ASP A C 1
ATOM 938 O O . ASP A 1 119 ? 21.016 -3.508 -2.139 1 96.5 119 ASP A O 1
ATOM 942 N N . PHE A 1 120 ? 20.422 -2.908 -4.211 1 96.88 120 PHE A N 1
ATOM 943 C CA . PHE A 1 120 ? 19.125 -2.389 -3.783 1 96.88 120 PHE A CA 1
ATOM 944 C C . PHE A 1 120 ? 18.266 -3.506 -3.223 1 96.88 120 PHE A C 1
ATOM 946 O O . PHE A 1 120 ? 17.625 -3.342 -2.174 1 96.88 120 PHE A O 1
ATOM 953 N N . ASP A 1 121 ? 18.188 -4.582 -3.875 1 95.88 121 ASP A N 1
ATOM 954 C CA . ASP A 1 121 ? 17.422 -5.738 -3.439 1 95.88 121 ASP A CA 1
ATOM 955 C C . ASP A 1 121 ? 17.859 -6.207 -2.055 1 95.88 121 ASP A C 1
ATOM 957 O O . ASP A 1 121 ? 17.031 -6.531 -1.205 1 95.88 121 ASP A O 1
ATOM 961 N N . SER A 1 122 ? 19.156 -6.234 -1.835 1 95.69 122 SER A N 1
ATOM 962 C CA . SER A 1 122 ? 19.688 -6.641 -0.54 1 95.69 122 SER A CA 1
ATOM 963 C C . SER A 1 122 ? 19.266 -5.68 0.563 1 95.69 122 SER A C 1
ATOM 965 O O . SER A 1 122 ? 18.922 -6.105 1.67 1 95.69 122 SER A O 1
ATOM 967 N N . LYS A 1 123 ? 19.281 -4.43 0.274 1 95.94 123 LYS A N 1
ATOM 968 C CA . LYS A 1 123 ? 18.859 -3.42 1.239 1 95.94 123 LYS A CA 1
ATOM 969 C C . LYS A 1 123 ? 17.359 -3.537 1.535 1 95.94 123 LYS A C 1
ATOM 971 O O . LYS A 1 123 ? 16.938 -3.406 2.686 1 95.94 123 LYS A O 1
ATOM 976 N N . MET A 1 124 ? 16.562 -3.803 0.503 1 95.69 124 MET A N 1
ATOM 977 C CA . MET A 1 124 ? 15.125 -3.982 0.683 1 95.69 124 MET A CA 1
ATOM 978 C C . MET A 1 124 ? 14.836 -5.184 1.573 1 95.69 124 MET A C 1
ATOM 980 O O . MET A 1 124 ? 13.922 -5.145 2.4 1 95.69 124 MET A O 1
ATOM 984 N N . GLN A 1 125 ? 15.625 -6.215 1.419 1 94.25 125 GLN A N 1
ATOM 985 C CA . GLN A 1 125 ? 15.438 -7.398 2.254 1 94.25 125 GLN A CA 1
ATOM 986 C C . GLN A 1 125 ? 15.688 -7.074 3.725 1 94.25 125 GLN A C 1
ATOM 988 O O . GLN A 1 125 ? 14.984 -7.574 4.605 1 94.25 125 GLN A O 1
ATOM 993 N N . ILE A 1 126 ? 16.641 -6.27 3.98 1 93.62 126 ILE A N 1
ATOM 994 C CA . ILE A 1 126 ? 16.938 -5.852 5.348 1 93.62 126 ILE A CA 1
ATOM 995 C C . ILE A 1 126 ? 15.773 -5.031 5.902 1 93.62 126 ILE A C 1
ATOM 997 O O . ILE A 1 126 ? 15.367 -5.219 7.051 1 93.62 126 ILE A O 1
ATOM 1001 N N . VAL A 1 127 ? 15.227 -4.156 5.082 1 94.12 127 VAL A N 1
ATOM 1002 C CA . VAL A 1 127 ? 14.094 -3.332 5.48 1 94.12 127 VAL A CA 1
ATOM 1003 C C . VAL A 1 127 ? 12.914 -4.223 5.867 1 94.12 127 VAL A C 1
ATOM 1005 O O . VAL A 1 127 ? 12.305 -4.035 6.922 1 94.12 127 VAL A O 1
ATOM 1008 N N . VAL A 1 128 ? 12.641 -5.184 5.047 1 91.88 128 VAL A N 1
ATOM 1009 C CA . VAL A 1 128 ? 11.523 -6.098 5.289 1 91.88 128 VAL A CA 1
ATOM 1010 C C . VAL A 1 128 ? 11.773 -6.875 6.578 1 91.88 128 VAL A C 1
ATOM 1012 O O . VAL A 1 128 ? 10.875 -6.996 7.418 1 91.88 128 VAL A O 1
ATOM 1015 N N . ASN A 1 129 ? 12.945 -7.359 6.762 1 91.31 129 ASN A N 1
ATOM 1016 C CA . ASN A 1 129 ? 13.289 -8.141 7.945 1 91.31 129 ASN A CA 1
ATOM 1017 C C . ASN A 1 129 ? 13.164 -7.316 9.219 1 91.31 129 ASN A C 1
ATOM 1019 O O . ASN A 1 129 ? 12.688 -7.809 10.242 1 91.31 129 ASN A O 1
ATOM 1023 N N . ASN A 1 130 ? 13.594 -6.098 9.133 1 90.75 130 ASN A N 1
ATOM 1024 C CA . ASN A 1 130 ? 13.531 -5.215 10.289 1 90.75 130 ASN A CA 1
ATOM 1025 C C . ASN A 1 130 ? 12.086 -4.871 10.656 1 90.75 130 ASN A C 1
ATOM 1027 O O . ASN A 1 130 ? 11.773 -4.652 11.82 1 90.75 130 ASN A O 1
ATOM 1031 N N . LEU A 1 131 ? 11.258 -4.793 9.664 1 87.62 131 LEU A N 1
ATOM 1032 C CA . LEU A 1 131 ? 9.852 -4.492 9.914 1 87.62 131 LEU A CA 1
ATOM 1033 C C . LEU A 1 131 ? 9.133 -5.699 10.5 1 87.62 131 LEU A C 1
ATOM 1035 O O . LEU A 1 131 ? 8.227 -5.551 11.328 1 87.62 131 LEU A O 1
ATOM 1039 N N . MET A 1 132 ? 9.445 -6.895 10.07 1 78.25 132 MET A N 1
ATOM 1040 C CA . MET A 1 132 ? 8.82 -8.117 10.562 1 78.25 132 MET A CA 1
ATOM 1041 C C . MET A 1 132 ? 9.25 -8.414 11.992 1 78.25 132 MET A C 1
ATOM 1043 O O . MET A 1 132 ? 8.523 -9.062 12.742 1 78.25 132 MET A O 1
ATOM 1047 N N . ALA A 1 133 ? 10.484 -8.203 12.375 1 68.69 133 ALA A N 1
ATOM 1048 C CA . ALA A 1 133 ? 10.984 -8.477 13.719 1 68.69 133 ALA A CA 1
ATOM 1049 C C . ALA A 1 133 ? 10.109 -7.797 14.773 1 68.69 133 ALA A C 1
ATOM 1051 O O . ALA A 1 133 ? 9.992 -8.297 15.891 1 68.69 133 ALA A O 1
ATOM 1052 N N . ASP A 1 134 ? 9.617 -6.707 14.555 1 56.38 134 ASP A N 1
ATOM 1053 C CA . ASP A 1 134 ? 8.805 -6.09 15.602 1 56.38 134 ASP A CA 1
ATOM 1054 C C . ASP A 1 134 ? 7.367 -6.605 15.547 1 56.38 134 ASP A C 1
ATOM 1056 O O . ASP A 1 134 ? 6.535 -6.227 16.375 1 56.38 134 ASP A O 1
ATOM 1060 N N . GLY A 1 135 ? 7.137 -7.777 14.945 1 54.38 135 GLY A N 1
ATOM 1061 C CA . GLY A 1 135 ? 5.754 -8.234 14.906 1 54.38 135 GLY A CA 1
ATOM 1062 C C . GLY A 1 135 ? 4.875 -7.398 13.992 1 54.38 135 GLY A C 1
ATOM 1063 O O . GLY A 1 135 ? 3.666 -7.301 14.203 1 54.38 135 GLY A O 1
ATOM 1064 N N . LEU A 1 136 ? 5.562 -6.555 13.414 1 45.78 136 LEU A N 1
ATOM 1065 C CA . LEU A 1 136 ? 4.715 -5.746 12.539 1 45.78 136 LEU A CA 1
ATOM 1066 C C . LEU A 1 136 ? 4.465 -6.457 11.219 1 45.78 136 LEU A C 1
ATOM 1068 O O . LEU A 1 136 ? 5.332 -7.176 10.719 1 45.78 136 LEU A O 1
ATOM 1072 N N . MET B 1 1 ? 14.43 -8.766 -9.258 1 78.75 1 MET B N 1
ATOM 1073 C CA . MET B 1 1 ? 13.867 -8.305 -7.992 1 78.75 1 MET B CA 1
ATOM 1074 C C . MET B 1 1 ? 12.344 -8.328 -8.039 1 78.75 1 MET B C 1
ATOM 1076 O O . MET B 1 1 ? 11.742 -8 -9.062 1 78.75 1 MET B O 1
ATOM 1080 N N . ASP B 1 2 ? 11.695 -8.867 -6.996 1 87.69 2 ASP B N 1
ATOM 1081 C CA . ASP B 1 2 ? 10.242 -8.93 -6.895 1 87.69 2 ASP B CA 1
ATOM 1082 C C . ASP B 1 2 ? 9.664 -7.57 -6.496 1 87.69 2 ASP B C 1
ATOM 1084 O O . ASP B 1 2 ? 9.773 -7.156 -5.344 1 87.69 2 ASP B O 1
ATOM 1088 N N . VAL B 1 3 ? 9 -6.891 -7.516 1 91.25 3 VAL B N 1
ATOM 1089 C CA . VAL B 1 3 ? 8.539 -5.523 -7.305 1 91.25 3 VAL B CA 1
ATOM 1090 C C . VAL B 1 3 ? 7.41 -5.508 -6.281 1 91.25 3 VAL B C 1
ATOM 1092 O O . VAL B 1 3 ? 7.082 -4.461 -5.723 1 91.25 3 VAL B O 1
ATOM 1095 N N . LEU B 1 4 ? 6.906 -6.633 -5.898 1 91.81 4 LEU B N 1
ATOM 1096 C CA . LEU B 1 4 ? 5.801 -6.699 -4.949 1 91.81 4 LEU B CA 1
ATOM 1097 C C . LEU B 1 4 ? 6.305 -6.574 -3.518 1 91.81 4 LEU B C 1
ATOM 1099 O O . LEU B 1 4 ? 5.508 -6.445 -2.584 1 91.81 4 LEU B O 1
ATOM 1103 N N . ILE B 1 5 ? 7.613 -6.527 -3.346 1 92.25 5 ILE B N 1
ATOM 1104 C CA . ILE B 1 5 ? 8.219 -6.332 -2.033 1 92.25 5 ILE B CA 1
ATOM 1105 C C . ILE B 1 5 ? 7.816 -4.969 -1.475 1 92.25 5 ILE B C 1
ATOM 1107 O O . ILE B 1 5 ? 7.66 -4.812 -0.262 1 92.25 5 ILE B O 1
ATOM 1111 N N . PHE B 1 6 ? 7.52 -3.986 -2.355 1 93.38 6 PHE B N 1
ATOM 1112 C CA . PHE B 1 6 ? 7.066 -2.664 -1.938 1 93.38 6 PHE B CA 1
ATOM 1113 C C . PHE B 1 6 ? 5.707 -2.748 -1.254 1 93.38 6 PHE B C 1
ATOM 1115 O O . PHE B 1 6 ? 5.461 -2.051 -0.268 1 93.38 6 PHE B O 1
ATOM 1122 N N . ASN B 1 7 ? 4.938 -3.609 -1.732 1 91.25 7 ASN B N 1
ATOM 1123 C CA . ASN B 1 7 ? 3.613 -3.793 -1.151 1 91.25 7 ASN B CA 1
ATOM 1124 C C . ASN B 1 7 ? 3.693 -4.375 0.257 1 91.25 7 ASN B C 1
ATOM 1126 O O . ASN B 1 7 ? 2.965 -3.945 1.153 1 91.25 7 ASN B O 1
ATOM 1130 N N . SER B 1 8 ? 4.574 -5.289 0.396 1 89.38 8 SER B N 1
ATOM 1131 C CA . SER B 1 8 ? 4.75 -5.91 1.704 1 89.38 8 SER B CA 1
ATOM 1132 C C . SER B 1 8 ? 5.219 -4.895 2.74 1 89.38 8 SER B C 1
ATOM 1134 O O . SER B 1 8 ? 4.715 -4.867 3.863 1 89.38 8 SER B O 1
ATOM 1136 N N . VAL B 1 9 ? 6.113 -4.027 2.348 1 93.12 9 VAL B N 1
ATOM 1137 C CA . VAL B 1 9 ? 6.664 -3.012 3.24 1 93.12 9 VAL B CA 1
ATOM 1138 C C . VAL B 1 9 ? 5.586 -1.983 3.576 1 93.12 9 VAL B C 1
ATOM 1140 O O . VAL B 1 9 ? 5.387 -1.641 4.746 1 93.12 9 VAL B O 1
ATOM 1143 N N . SER B 1 10 ? 4.93 -1.553 2.525 1 94.12 10 SER B N 1
ATOM 1144 C CA . SER B 1 10 ? 3.861 -0.578 2.717 1 94.12 10 SER B CA 1
ATOM 1145 C C . SER B 1 10 ? 2.787 -1.114 3.658 1 94.12 10 SER B C 1
ATOM 1147 O O . SER B 1 10 ? 2.312 -0.395 4.539 1 94.12 10 SER B O 1
ATOM 1149 N N . GLU B 1 11 ? 2.441 -2.34 3.533 1 91.31 11 GLU B N 1
ATOM 1150 C CA . GLU B 1 11 ? 1.427 -2.951 4.387 1 91.31 11 GLU B CA 1
ATOM 1151 C C . GLU B 1 11 ? 1.898 -3.029 5.836 1 91.31 11 GLU B C 1
ATOM 1153 O O . GLU B 1 11 ? 1.122 -2.781 6.762 1 91.31 11 GLU B O 1
ATOM 1158 N N . SER B 1 12 ? 3.127 -3.396 6.012 1 92.25 12 SER B N 1
ATOM 1159 C CA . SER B 1 12 ? 3.686 -3.479 7.359 1 92.25 12 SER B CA 1
ATOM 1160 C C . SER B 1 12 ? 3.686 -2.115 8.039 1 92.25 12 SER B C 1
ATOM 1162 O O . SER B 1 12 ? 3.371 -2.01 9.227 1 92.25 12 SER B O 1
ATOM 1164 N N . ILE B 1 13 ? 4.008 -1.081 7.293 1 93.69 13 ILE B N 1
ATOM 1165 C CA . ILE B 1 13 ? 4.027 0.278 7.824 1 93.69 13 ILE B CA 1
ATOM 1166 C C . ILE B 1 13 ? 2.609 0.7 8.211 1 93.69 13 ILE B C 1
ATOM 1168 O O . ILE B 1 13 ? 2.389 1.234 9.297 1 93.69 13 ILE B O 1
ATOM 1172 N N . LYS B 1 14 ? 1.704 0.43 7.332 1 93.88 14 LYS B N 1
ATOM 1173 C CA . LYS B 1 14 ? 0.309 0.762 7.602 1 93.88 14 LYS B CA 1
ATOM 1174 C C . LYS B 1 14 ? -0.196 0.04 8.852 1 93.88 14 LYS B C 1
ATOM 1176 O O . LYS B 1 14 ? -0.907 0.626 9.664 1 93.88 14 LYS B O 1
ATOM 1181 N N . ARG B 1 15 ? 0.201 -1.176 8.992 1 92.5 15 ARG B N 1
ATOM 1182 C CA . ARG B 1 15 ? -0.191 -1.966 10.148 1 92.5 15 ARG B CA 1
ATOM 1183 C C . ARG B 1 15 ? 0.393 -1.382 11.438 1 92.5 15 ARG B C 1
ATOM 1185 O O . ARG B 1 15 ? -0.293 -1.303 12.453 1 92.5 15 ARG B O 1
ATOM 1192 N N . ALA B 1 16 ? 1.595 -1.016 11.359 1 92.31 16 ALA B N 1
ATOM 1193 C CA . ALA B 1 16 ? 2.254 -0.426 12.523 1 92.31 16 ALA B CA 1
ATOM 1194 C C . ALA B 1 16 ? 1.585 0.884 12.922 1 92.31 16 ALA B C 1
ATOM 1196 O O . ALA B 1 16 ? 1.347 1.126 14.109 1 92.31 16 ALA B O 1
ATOM 1197 N N . ILE B 1 17 ? 1.258 1.688 11.977 1 95.25 17 ILE B N 1
ATOM 1198 C CA . ILE B 1 17 ? 0.595 2.961 12.242 1 95.25 17 ILE B CA 1
ATOM 1199 C C . ILE B 1 17 ? -0.774 2.713 12.867 1 95.25 17 ILE B C 1
ATOM 1201 O O . ILE B 1 17 ? -1.134 3.35 13.859 1 95.25 17 ILE B O 1
ATOM 1205 N N . ASN B 1 18 ? -1.457 1.799 12.328 1 95.56 18 ASN B N 1
ATOM 1206 C CA . ASN B 1 18 ? -2.779 1.478 12.859 1 95.56 18 ASN B CA 1
ATOM 1207 C C . ASN B 1 18 ? -2.701 0.938 14.281 1 95.56 18 ASN B C 1
ATOM 1209 O O . ASN B 1 18 ? -3.471 1.351 15.148 1 95.56 18 ASN B O 1
ATOM 1213 N N . LYS B 1 19 ? -1.789 0.073 14.5 1 93.75 19 LYS B N 1
ATOM 1214 C CA . LYS B 1 19 ? -1.631 -0.548 15.812 1 93.75 19 LYS B CA 1
ATOM 1215 C C . LYS B 1 19 ? -1.218 0.48 16.859 1 93.75 19 LYS B C 1
ATOM 1217 O O . LYS B 1 19 ? -1.744 0.484 17.969 1 93.75 19 LYS B O 1
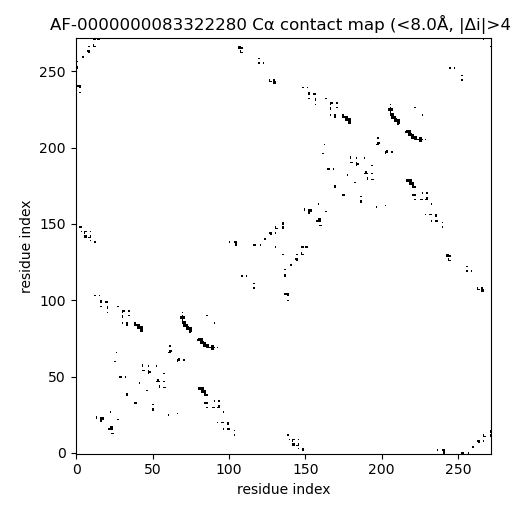ATOM 1222 N N . LYS B 1 20 ? -0.37 1.326 16.516 1 93.88 20 LYS B N 1
ATOM 1223 C CA . LYS B 1 20 ? 0.235 2.223 17.5 1 93.88 20 LYS B CA 1
ATOM 1224 C C . LYS B 1 20 ? -0.586 3.498 17.656 1 93.88 20 LYS B C 1
ATOM 1226 O O . LYS B 1 20 ? -0.642 4.074 18.734 1 93.88 20 LYS B O 1
ATOM 1231 N N . CYS B 1 21 ? -1.254 4.004 16.516 1 94.38 21 CYS B N 1
ATOM 1232 C CA . CYS B 1 21 ? -1.955 5.281 16.547 1 94.38 21 CYS B CA 1
ATOM 1233 C C . CYS B 1 21 ? -3.449 5.09 16.312 1 94.38 21 CYS B C 1
ATOM 1235 O O . CYS B 1 21 ? -4.23 6.031 16.469 1 94.38 21 CYS B O 1
ATOM 1237 N N . GLY B 1 22 ? -3.801 4.012 15.852 1 95.75 22 GLY B N 1
ATOM 1238 C CA . GLY B 1 22 ? -5.207 3.775 15.562 1 95.75 22 GLY B CA 1
ATOM 1239 C C . GLY B 1 22 ? -5.68 4.484 14.305 1 95.75 22 GLY B C 1
ATOM 1240 O O . GLY B 1 22 ? -6.859 4.82 14.188 1 95.75 22 GLY B O 1
ATOM 1241 N N . LEU B 1 23 ? -4.762 4.75 13.367 1 97.19 23 LEU B N 1
ATOM 1242 C CA . LEU B 1 23 ? -5.102 5.527 12.18 1 97.19 23 LEU B CA 1
ATOM 1243 C C . LEU B 1 23 ? -5.074 4.652 10.93 1 97.19 23 LEU B C 1
ATOM 1245 O O . LEU B 1 23 ? -4.207 3.791 10.789 1 97.19 23 LEU B O 1
ATOM 1249 N N . ASN B 1 24 ? -6 4.895 10.062 1 95.12 24 ASN B N 1
ATOM 1250 C CA . ASN B 1 24 ? -5.918 4.309 8.727 1 95.12 24 ASN B CA 1
ATOM 1251 C C . ASN B 1 24 ? -5.176 5.223 7.754 1 95.12 24 ASN B C 1
ATOM 1253 O O . ASN B 1 24 ? -4.672 6.277 8.148 1 95.12 24 ASN B O 1
ATOM 1257 N N . LEU B 1 25 ? -5.176 4.801 6.555 1 91.81 25 LEU B N 1
ATOM 1258 C CA . LEU B 1 25 ? -4.367 5.508 5.57 1 91.81 25 LEU B CA 1
ATOM 1259 C C . LEU B 1 25 ? -4.918 6.91 5.32 1 91.81 25 LEU B C 1
ATOM 1261 O O . LEU B 1 25 ? -4.156 7.875 5.254 1 91.81 25 LEU B O 1
ATOM 1265 N N . SER B 1 26 ? -6.188 6.957 5.152 1 95 26 SER B N 1
ATOM 1266 C CA . SER B 1 26 ? -6.781 8.25 4.848 1 95 26 SER B CA 1
ATOM 1267 C C . SER B 1 26 ? -6.578 9.234 5.992 1 95 26 SER B C 1
ATOM 1269 O O . SER B 1 26 ? -6.27 10.406 5.762 1 95 26 SER B O 1
ATOM 1271 N N . GLN B 1 27 ? -6.75 8.773 7.168 1 97.06 27 GLN B N 1
ATOM 1272 C CA . GLN B 1 27 ? -6.52 9.602 8.344 1 97.06 27 GLN B CA 1
ATOM 1273 C C . GLN B 1 27 ? -5.055 10.023 8.445 1 97.06 27 GLN B C 1
ATOM 1275 O O . GLN B 1 27 ? -4.754 11.172 8.75 1 97.06 27 GLN B O 1
ATOM 1280 N N . THR B 1 28 ? -4.203 9.094 8.211 1 97 28 THR B N 1
ATOM 1281 C CA . THR B 1 28 ? -2.768 9.352 8.227 1 97 28 THR B CA 1
ATOM 1282 C C . THR B 1 28 ? 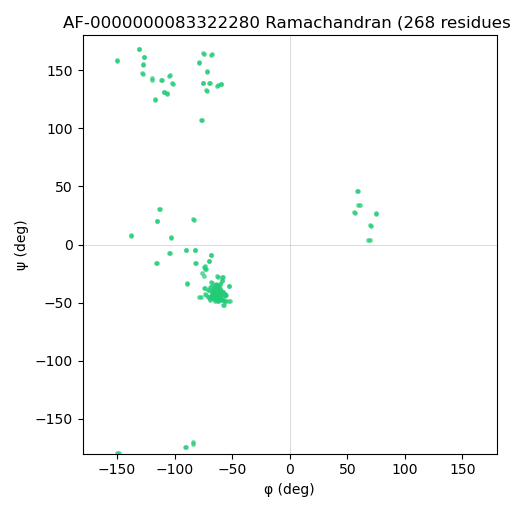-2.408 10.469 7.25 1 97 28 THR B C 1
ATOM 1284 O O . THR B 1 28 ? -1.725 11.43 7.621 1 97 28 THR B O 1
ATOM 1287 N N . ARG B 1 29 ? -2.879 10.391 6.062 1 95.25 29 ARG B N 1
ATOM 1288 C CA . ARG B 1 29 ? -2.592 11.383 5.027 1 95.25 29 ARG B CA 1
ATOM 1289 C C . ARG B 1 29 ? -3.148 12.75 5.402 1 95.25 29 ARG B C 1
ATOM 1291 O O . ARG B 1 29 ? -2.488 13.766 5.203 1 95.25 29 ARG B O 1
ATOM 1298 N N . LEU B 1 30 ? -4.289 12.742 5.906 1 97.25 30 LEU B N 1
ATOM 1299 C CA . LEU B 1 30 ? -4.957 13.969 6.305 1 97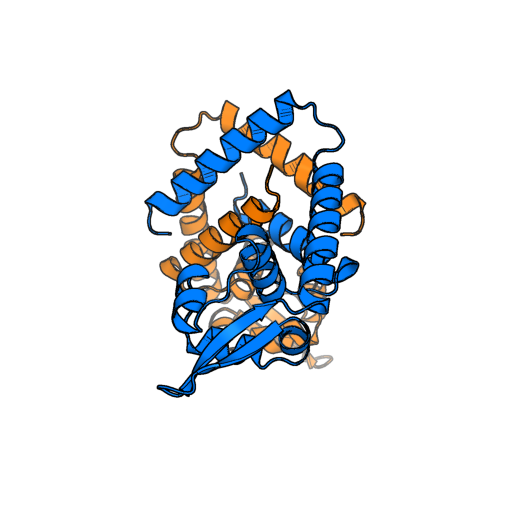.25 30 LEU B CA 1
ATOM 1300 C C . LEU B 1 30 ? -4.172 14.688 7.398 1 97.25 30 LEU B C 1
ATOM 1302 O O . LEU B 1 30 ? -3.887 15.883 7.285 1 97.25 30 LEU B O 1
ATOM 1306 N N . LEU B 1 31 ? -3.787 13.977 8.406 1 98 31 LEU B N 1
ATOM 1307 C CA . LEU B 1 31 ? -3.07 14.539 9.539 1 98 31 LEU B CA 1
ATOM 1308 C C . LEU B 1 31 ? -1.711 15.086 9.109 1 98 31 LEU B C 1
ATOM 1310 O O . LEU B 1 31 ? -1.326 16.188 9.508 1 98 31 LEU B O 1
ATOM 1314 N N . LEU B 1 32 ? -1.068 14.359 8.352 1 96.44 32 LEU B N 1
ATOM 1315 C CA . LEU B 1 32 ? 0.265 14.773 7.93 1 96.44 32 LEU B CA 1
ATOM 1316 C C . LEU B 1 32 ? 0.196 16.016 7.043 1 96.44 32 LEU B C 1
ATOM 1318 O O . LEU B 1 32 ? 1.06 16.891 7.125 1 96.44 32 LEU B O 1
ATOM 1322 N N . PHE B 1 33 ? -0.783 16.016 6.195 1 97.12 33 PHE B N 1
ATOM 1323 C CA . PHE B 1 33 ? -0.933 17.188 5.328 1 97.12 33 PHE B CA 1
ATOM 1324 C C . PHE B 1 33 ? -1.095 18.453 6.156 1 97.12 33 PHE B C 1
ATOM 1326 O O . PHE B 1 33 ? -0.364 19.422 5.957 1 97.12 33 PHE B O 1
ATOM 1333 N N . PHE B 1 34 ? -1.979 18.438 7.043 1 97.81 34 PHE B N 1
ATOM 1334 C CA . PHE B 1 34 ? -2.236 19.625 7.852 1 97.81 34 PHE B CA 1
ATOM 1335 C C . PHE B 1 34 ? -1.033 19.969 8.719 1 97.81 34 PHE B C 1
ATOM 1337 O O . PHE B 1 34 ? -0.693 21.141 8.898 1 97.81 34 PHE B O 1
ATOM 1344 N N . ASP B 1 35 ? -0.481 18.953 9.242 1 94.75 35 ASP B N 1
ATOM 1345 C CA . ASP B 1 35 ? 0.703 19.188 10.07 1 94.75 35 ASP B CA 1
ATOM 1346 C C . ASP B 1 35 ? 1.801 19.875 9.273 1 94.75 35 ASP B C 1
ATOM 1348 O O . ASP B 1 35 ? 2.412 20.844 9.758 1 94.75 35 ASP B O 1
ATOM 1352 N N . ARG B 1 36 ? 2.02 19.516 8.094 1 93.94 36 ARG B N 1
ATOM 1353 C CA . ARG B 1 36 ? 3.072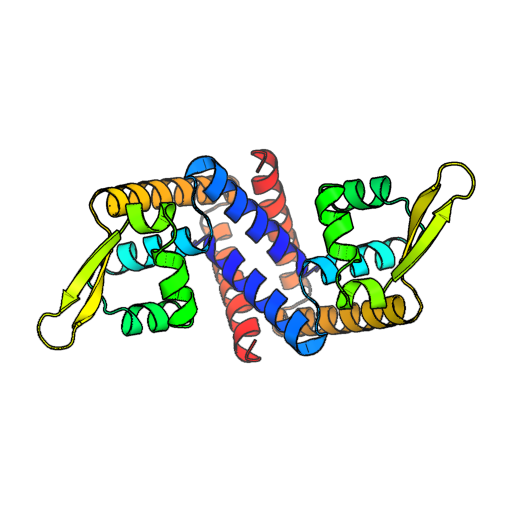 20.047 7.238 1 93.94 36 ARG B CA 1
ATOM 1354 C C . ARG B 1 36 ? 2.73 21.453 6.766 1 93.94 36 ARG B C 1
ATOM 1356 O O . ARG B 1 36 ? 3.611 22.203 6.336 1 93.94 36 ARG B O 1
ATOM 1363 N N . HIS B 1 37 ? 1.478 21.766 6.82 1 96.69 37 HIS B N 1
ATOM 1364 C CA . HIS B 1 37 ? 1.039 23.062 6.305 1 96.69 37 HIS B CA 1
ATOM 1365 C C . HIS B 1 37 ? 0.521 23.953 7.43 1 96.69 37 HIS B C 1
ATOM 1367 O O . HIS B 1 37 ? -0.421 24.719 7.23 1 96.69 37 HIS B O 1
ATOM 1373 N N . GLN B 1 38 ? 1.042 23.781 8.531 1 97.12 38 GLN B N 1
ATOM 1374 C CA . GLN B 1 38 ? 0.814 24.625 9.703 1 97.12 38 GLN B CA 1
ATOM 1375 C C . GLN B 1 38 ? -0.671 24.703 10.039 1 97.12 38 GLN B C 1
ATOM 1377 O O . GLN B 1 38 ? -1.165 25.766 10.453 1 97.12 38 GLN B O 1
ATOM 1382 N N . ASN B 1 39 ? -1.408 23.672 9.703 1 98.12 39 ASN B N 1
ATOM 1383 C CA . ASN B 1 39 ? -2.828 23.531 10 1 98.12 39 ASN B CA 1
ATOM 1384 C C . ASN B 1 39 ? -3.65 24.656 9.383 1 98.12 39 ASN B C 1
ATOM 1386 O O . ASN B 1 39 ? -4.602 25.141 10 1 98.12 39 ASN B O 1
ATOM 1390 N N . GLU B 1 40 ? -3.182 25.047 8.266 1 97.62 40 GLU B N 1
ATOM 1391 C CA . GLU B 1 40 ? -3.928 26.062 7.523 1 97.62 40 GLU B CA 1
ATOM 1392 C C . GLU B 1 40 ? -5.336 25.578 7.188 1 97.62 40 GLU B C 1
ATOM 1394 O O . GLU B 1 40 ? -5.523 24.422 6.816 1 97.62 40 GLU B O 1
ATOM 1399 N N . THR B 1 41 ? -6.273 26.5 7.344 1 97.69 41 THR B N 1
ATOM 1400 C CA . THR B 1 41 ? -7.645 26.156 6.984 1 97.69 41 THR B CA 1
ATOM 1401 C C . THR B 1 41 ? -7.801 26.078 5.469 1 97.69 41 THR B C 1
ATOM 1403 O O . THR B 1 41 ? -7.336 26.953 4.742 1 97.69 41 THR B O 1
ATOM 1406 N N . LEU B 1 42 ? -8.43 25.016 5.012 1 97.5 42 LEU B N 1
ATOM 1407 C CA . LEU B 1 42 ? -8.648 24.828 3.584 1 97.5 42 LEU B CA 1
ATOM 1408 C C . LEU B 1 42 ? -10.117 24.531 3.293 1 97.5 42 LEU B C 1
ATOM 1410 O O . LEU B 1 42 ? -10.797 23.906 4.105 1 97.5 42 LEU B O 1
ATOM 1414 N N . THR B 1 43 ? -10.523 25 2.148 1 96.62 43 THR B N 1
ATOM 1415 C CA . THR B 1 43 ? -11.836 24.578 1.682 1 96.62 43 THR B CA 1
ATOM 1416 C C . THR B 1 43 ? -11.828 23.078 1.335 1 96.62 43 THR B C 1
ATOM 1418 O O . THR B 1 43 ? -10.766 22.5 1.15 1 96.62 43 THR B O 1
ATOM 1421 N N . MET B 1 44 ? -13.016 22.547 1.234 1 96.88 44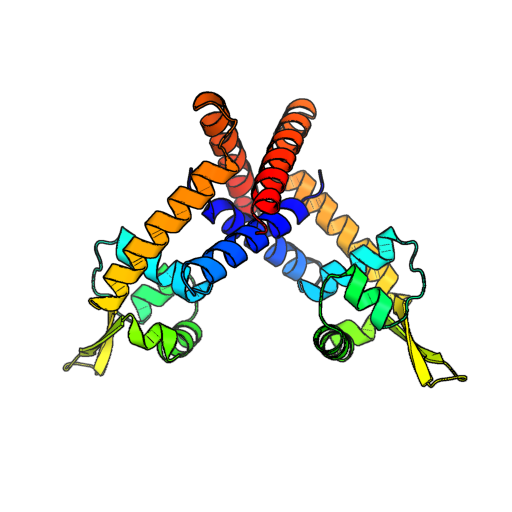 MET B N 1
ATOM 1422 C CA . MET B 1 44 ? -13.141 21.141 0.844 1 96.88 44 MET B CA 1
ATOM 1423 C C . MET B 1 44 ? -12.484 20.891 -0.511 1 96.88 44 MET B C 1
ATOM 1425 O O . MET B 1 44 ? -11.789 19.891 -0.695 1 96.88 44 MET B O 1
ATOM 1429 N N . GLY B 1 45 ? -12.695 21.75 -1.398 1 96.38 45 GLY B N 1
ATOM 1430 C CA . GLY B 1 45 ? -12.125 21.609 -2.73 1 96.38 45 GLY B CA 1
ATOM 1431 C C . GLY B 1 45 ? -10.609 21.688 -2.742 1 96.38 45 GLY B C 1
ATOM 1432 O O . GLY B 1 45 ? -9.945 20.891 -3.406 1 96.38 45 GLY B O 1
ATOM 1433 N N . GLU B 1 46 ? -10.086 22.625 -2.031 1 96.81 46 GLU B N 1
ATOM 1434 C CA . GLU B 1 46 ? -8.633 22.781 -1.928 1 96.81 46 GLU B CA 1
ATOM 1435 C C . GLU B 1 46 ? -7.988 21.547 -1.302 1 96.81 46 GLU B C 1
ATOM 1437 O O . GLU B 1 46 ? -6.945 21.078 -1.771 1 96.81 46 GLU B O 1
ATOM 1442 N N . LEU B 1 47 ? -8.578 21.062 -0.284 1 97.69 47 LEU B N 1
ATOM 1443 C CA . LEU B 1 47 ? -8.023 19.891 0.406 1 97.69 47 LEU B CA 1
ATOM 1444 C C . LEU B 1 47 ? -8.094 18.656 -0.475 1 97.69 47 LEU B C 1
ATOM 1446 O O . LEU B 1 47 ? -7.137 17.891 -0.559 1 97.69 47 LEU B O 1
ATOM 1450 N N . ALA B 1 48 ? -9.219 18.453 -1.102 1 97.62 48 ALA B N 1
ATOM 1451 C CA . ALA B 1 48 ? -9.367 17.312 -2.006 1 97.62 48 ALA B CA 1
ATOM 1452 C C . ALA B 1 48 ? -8.305 17.344 -3.102 1 97.62 48 ALA B C 1
ATOM 1454 O O . ALA B 1 48 ? -7.691 16.312 -3.4 1 97.62 48 ALA B O 1
ATOM 1455 N N . GLN B 1 49 ? -8.062 18.5 -3.654 1 96.75 49 GLN B N 1
ATOM 1456 C CA . GLN B 1 49 ? -7.047 18.672 -4.684 1 96.75 49 GLN B CA 1
ATOM 1457 C C . GLN B 1 49 ? -5.652 18.391 -4.133 1 96.75 49 GLN B C 1
ATOM 1459 O O . GLN B 1 49 ? -4.863 17.688 -4.77 1 96.75 49 GLN B O 1
ATOM 1464 N N . ALA B 1 50 ? -5.418 18.906 -2.992 1 95.31 50 ALA B N 1
ATOM 1465 C CA . ALA B 1 50 ? -4.109 18.734 -2.367 1 95.31 50 ALA B CA 1
ATOM 1466 C C . ALA B 1 50 ? -3.838 17.25 -2.078 1 95.31 50 ALA B C 1
ATOM 1468 O O . ALA B 1 50 ? -2.697 16.797 -2.176 1 95.31 50 ALA B O 1
ATOM 1469 N N . LEU B 1 51 ? -4.832 16.516 -1.728 1 94.5 51 LEU B N 1
ATOM 1470 C CA . LEU B 1 51 ? -4.695 15.102 -1.393 1 94.5 51 LEU B CA 1
ATOM 1471 C C . LEU B 1 51 ? -4.863 14.234 -2.633 1 94.5 51 LEU B C 1
ATOM 1473 O O . LEU B 1 51 ? -4.742 13.008 -2.559 1 94.5 51 LEU B O 1
ATOM 1477 N N . SER B 1 52 ? -5.172 14.789 -3.742 1 91.94 52 SER B N 1
ATOM 1478 C CA . SER B 1 52 ? -5.367 14.094 -5.012 1 91.94 52 SER B CA 1
ATOM 1479 C C . SER B 1 52 ? -6.473 13.055 -4.91 1 91.94 52 SER B C 1
ATOM 1481 O O . SER B 1 52 ? -6.297 11.914 -5.34 1 91.94 52 SER B O 1
ATOM 1483 N N . ILE B 1 53 ? -7.578 13.445 -4.309 1 93.94 53 ILE B N 1
ATOM 1484 C CA . ILE B 1 53 ? -8.766 12.609 -4.246 1 93.94 53 ILE B CA 1
ATOM 1485 C C . ILE B 1 53 ? -9.992 13.422 -4.664 1 93.94 53 ILE B C 1
ATOM 1487 O O . ILE B 1 53 ? -9.922 14.648 -4.777 1 93.94 53 ILE B O 1
ATOM 1491 N N . SER B 1 54 ? -11.07 12.758 -4.875 1 96.69 54 SER B N 1
ATOM 1492 C CA . SER B 1 54 ? -12.297 13.438 -5.281 1 96.69 54 SER B CA 1
ATOM 1493 C C . SER B 1 54 ? -12.984 14.094 -4.086 1 96.69 54 SER B C 1
ATOM 1495 O O . SER B 1 54 ? -12.805 13.656 -2.945 1 96.69 54 SER B O 1
ATOM 1497 N N . LEU B 1 55 ? -13.773 15.094 -4.43 1 96.5 55 LEU B N 1
ATOM 1498 C CA . LEU B 1 55 ? -14.562 15.75 -3.396 1 96.5 55 LEU B CA 1
ATOM 1499 C C . LEU B 1 55 ? -15.5 14.766 -2.711 1 96.5 55 LEU B C 1
ATOM 1501 O O . LEU B 1 55 ? -15.688 14.828 -1.494 1 96.5 55 LEU B O 1
ATOM 1505 N N . SER B 1 56 ? -16.078 13.938 -3.439 1 97.56 56 SER B N 1
ATOM 1506 C CA . SER B 1 56 ? -16.984 12.922 -2.891 1 97.56 56 SER B CA 1
ATOM 1507 C C . SER B 1 56 ? -16.25 12.016 -1.908 1 97.56 56 SER B C 1
ATOM 1509 O O . SER B 1 56 ? -16.781 11.68 -0.85 1 97.56 56 SER B O 1
ATOM 1511 N N . THR B 1 57 ? -15.047 11.633 -2.213 1 96.5 57 THR B N 1
ATOM 1512 C CA . THR B 1 57 ? -14.227 10.797 -1.341 1 96.5 57 THR B CA 1
ATOM 1513 C C . THR B 1 57 ? -13.898 11.531 -0.044 1 96.5 57 THR B C 1
ATOM 1515 O O . THR B 1 57 ? -14.039 10.969 1.045 1 96.5 57 THR B O 1
ATOM 1518 N N . LEU B 1 58 ? -13.461 12.711 -0.229 1 97.5 58 LEU B N 1
ATOM 1519 C CA . LEU B 1 58 ? -13.133 13.492 0.957 1 97.5 58 LEU B CA 1
ATOM 1520 C C . LEU B 1 58 ? -14.352 13.664 1.855 1 97.5 58 LEU B C 1
ATOM 1522 O O . LEU B 1 58 ? -14.258 13.5 3.074 1 97.5 58 LEU B O 1
ATOM 1526 N N . SER B 1 59 ? -15.461 14.023 1.223 1 97.19 59 SER B N 1
ATOM 1527 C CA . SER B 1 59 ? -16.688 14.227 1.985 1 97.19 59 SER B CA 1
ATOM 1528 C C . SER B 1 59 ? -17.047 12.984 2.793 1 97.19 59 SER B C 1
ATOM 1530 O O . SER B 1 59 ? -17.406 13.078 3.967 1 97.19 59 SER B O 1
ATOM 1532 N N . ARG B 1 60 ? -16.922 11.898 2.178 1 97.38 60 ARG B N 1
ATOM 1533 C CA . ARG B 1 60 ? -17.188 10.633 2.861 1 97.38 60 ARG B CA 1
ATOM 1534 C C . ARG B 1 60 ? -16.203 10.406 3.994 1 97.38 60 ARG B C 1
ATOM 1536 O O . ARG B 1 60 ? -16.578 9.93 5.066 1 97.38 60 ARG B O 1
ATOM 1543 N N . GLN B 1 61 ? -15 10.672 3.787 1 97 61 GLN B N 1
ATOM 1544 C CA . GLN B 1 61 ? -13.945 10.445 4.77 1 97 61 GLN B CA 1
ATOM 1545 C C . GLN B 1 61 ? -14.164 11.297 6.016 1 97 61 GLN B C 1
ATOM 1547 O O . GLN B 1 61 ? -14.039 10.812 7.141 1 97 61 GLN B O 1
ATOM 1552 N N . ILE B 1 62 ? -14.438 12.5 5.855 1 96.75 62 ILE B N 1
ATOM 1553 C CA . ILE B 1 62 ? -14.5 13.422 6.98 1 96.75 62 ILE B CA 1
ATOM 1554 C C . ILE B 1 62 ? -15.766 13.172 7.793 1 96.75 62 ILE B C 1
ATOM 1556 O O . ILE B 1 62 ? -15.891 13.641 8.922 1 96.75 62 ILE B O 1
ATOM 1560 N N . LYS B 1 63 ? -16.734 12.508 7.195 1 96.56 63 LYS B N 1
ATOM 1561 C CA . LYS B 1 63 ? -17.969 12.195 7.895 1 96.56 63 LYS B CA 1
ATOM 1562 C C . LYS B 1 63 ? -17.812 10.953 8.766 1 96.56 63 LYS B C 1
ATOM 1564 O O . LYS B 1 63 ? -18.656 10.68 9.633 1 96.56 63 LYS B O 1
ATOM 1569 N N . GLN B 1 64 ? -16.797 10.242 8.5 1 96.75 64 GLN B N 1
ATOM 1570 C CA . GLN B 1 64 ? -16.516 9.094 9.359 1 96.75 64 GLN B CA 1
ATOM 1571 C C . GLN B 1 64 ? -16.234 9.539 10.789 1 96.75 64 GLN B C 1
ATOM 1573 O O . GLN B 1 64 ? -15.5 10.508 11.016 1 96.75 64 GLN B O 1
ATOM 1578 N N . LYS B 1 65 ? -16.734 8.883 11.758 1 97.19 65 LYS B N 1
ATOM 1579 C CA . LYS B 1 65 ? -16.688 9.266 13.172 1 97.19 65 LYS B CA 1
ATOM 1580 C C . LYS B 1 65 ? -15.25 9.539 13.609 1 97.19 65 LYS B C 1
ATOM 1582 O O . LYS B 1 65 ? -14.969 10.57 14.219 1 97.19 65 LYS B O 1
ATOM 1587 N N . LYS B 1 66 ? -14.367 8.648 13.297 1 96.5 66 LYS B N 1
ATOM 1588 C CA . LYS B 1 66 ? -12.984 8.766 13.75 1 96.5 66 LYS B CA 1
ATOM 1589 C C . LYS B 1 66 ? -12.305 9.977 13.109 1 96.5 66 LYS B C 1
ATOM 1591 O O . LYS B 1 66 ? -11.516 10.664 13.758 1 96.5 66 LYS B O 1
ATOM 1596 N N . THR B 1 67 ? -12.602 10.195 11.898 1 97.88 67 THR B N 1
ATOM 1597 C CA . THR B 1 67 ? -12.008 11.336 11.211 1 97.88 67 THR B CA 1
ATOM 1598 C C . THR B 1 67 ? -12.625 12.641 11.703 1 97.88 67 THR B C 1
ATOM 1600 O O . THR B 1 67 ? -11.914 13.617 11.953 1 97.88 67 THR B O 1
ATOM 1603 N N . ALA B 1 68 ? -13.906 12.617 11.844 1 97.38 68 ALA B N 1
ATOM 1604 C CA . ALA B 1 68 ? -14.648 13.805 12.281 1 97.38 68 ALA B CA 1
ATOM 1605 C C . ALA B 1 68 ? -14.164 14.273 13.648 1 97.38 68 ALA B C 1
ATOM 1607 O O . ALA B 1 68 ? -14.164 15.477 13.938 1 97.38 68 ALA B O 1
ATOM 1608 N N . ALA B 1 69 ? -13.742 13.367 14.438 1 98.19 69 ALA B N 1
ATOM 1609 C CA . ALA B 1 69 ? -13.281 13.695 15.781 1 98.19 69 ALA B CA 1
ATOM 1610 C C . ALA B 1 69 ? -11.961 14.453 15.742 1 98.19 69 ALA B C 1
ATOM 1612 O O . ALA B 1 69 ? -11.555 15.055 16.734 1 98.19 69 ALA B O 1
ATOM 1613 N N . LEU B 1 70 ? -11.266 14.492 14.648 1 98.5 70 LEU B N 1
ATOM 1614 C CA . LEU B 1 70 ? -9.922 15.047 14.547 1 98.5 70 LEU B CA 1
ATOM 1615 C C . LEU B 1 70 ? -9.945 16.406 13.867 1 98.5 70 LEU B C 1
ATOM 1617 O O . LEU B 1 70 ? -8.922 17.094 13.805 1 98.5 70 LEU B O 1
ATOM 1621 N N . ILE B 1 71 ? -11.102 16.797 13.359 1 98.56 71 ILE B N 1
ATOM 1622 C CA . ILE B 1 71 ? -11.125 17.984 12.516 1 98.56 71 ILE B CA 1
ATOM 1623 C C . ILE B 1 71 ? -12.172 18.969 13.039 1 98.56 71 ILE B C 1
ATOM 1625 O O . ILE B 1 71 ? -13.062 18.594 13.805 1 98.56 71 ILE B O 1
ATOM 1629 N N . LYS B 1 72 ? -12.031 20.188 12.625 1 97.81 72 LYS B N 1
ATOM 1630 C CA . LYS B 1 72 ? -13.016 21.25 12.766 1 97.81 72 LYS B CA 1
ATOM 1631 C C . LYS B 1 72 ? -13.5 21.734 11.406 1 97.81 72 LYS B C 1
ATOM 1633 O O . LYS B 1 72 ? -12.695 22.047 10.523 1 97.81 72 LYS B O 1
ATOM 1638 N N . VAL B 1 73 ? -14.766 21.688 11.242 1 95.94 73 VAL B N 1
ATOM 1639 C CA . VAL B 1 73 ? -15.359 22.141 9.984 1 95.94 73 VAL B CA 1
ATOM 1640 C C . VAL B 1 73 ? -16.109 23.453 10.195 1 95.94 73 VAL B C 1
ATOM 1642 O O . VAL B 1 73 ? -16.875 23.594 11.148 1 95.94 73 VAL B O 1
ATOM 1645 N N . GLU B 1 74 ? -15.828 24.328 9.352 1 94.69 74 GLU B N 1
ATOM 1646 C CA . GLU B 1 74 ? -16.516 25.609 9.398 1 94.69 74 GLU B CA 1
ATOM 1647 C C . GLU B 1 74 ? -17.281 25.875 8.109 1 94.69 74 GLU B C 1
ATOM 1649 O O . GLU B 1 74 ? -16.812 25.547 7.02 1 94.69 74 GLU B O 1
ATOM 1654 N N . ARG B 1 75 ? -18.406 26.469 8.258 1 92 75 ARG B N 1
ATOM 1655 C CA . ARG B 1 75 ? -19.25 26.828 7.109 1 92 75 ARG B CA 1
ATOM 1656 C C . ARG B 1 75 ? -19.219 28.328 6.855 1 92 75 ARG B C 1
ATOM 1658 O O . ARG B 1 75 ? -19.359 29.125 7.789 1 92 75 ARG B O 1
ATOM 1665 N N . SER B 1 76 ? -18.953 28.656 5.582 1 88.25 76 SER B N 1
ATOM 1666 C CA . SER B 1 76 ? -18.969 30.062 5.211 1 88.25 76 SER B CA 1
ATOM 1667 C C . SER B 1 76 ? -20.391 30.625 5.25 1 88.25 76 SER B C 1
ATOM 1669 O O . SER B 1 76 ? -21.344 29.953 4.848 1 88.25 76 SER B O 1
ATOM 1671 N N . LYS B 1 77 ? -20.484 31.766 5.723 1 86.75 77 LYS B N 1
ATOM 1672 C CA . LYS B 1 77 ? -21.766 32.469 5.75 1 86.75 77 LYS B CA 1
ATOM 1673 C C . LYS B 1 77 ? -22.141 33 4.367 1 86.75 77 LYS B C 1
ATOM 1675 O O . LYS B 1 77 ? -23.312 33.25 4.086 1 86.75 77 LYS B O 1
ATOM 1680 N N . LYS B 1 78 ? -21.172 33.188 3.625 1 88.19 78 LYS B N 1
ATOM 1681 C CA . LYS B 1 78 ? -21.359 33.812 2.332 1 88.19 78 LYS B CA 1
ATOM 1682 C C . LYS B 1 78 ? -21.891 32.844 1.294 1 88.19 78 LYS B C 1
ATOM 1684 O O . LYS B 1 78 ? -22.828 33.156 0.557 1 88.19 78 LYS B O 1
ATOM 1689 N N . ASP B 1 79 ? -21.406 31.672 1.168 1 87.38 79 ASP B N 1
ATOM 1690 C CA . ASP B 1 79 ? -21.812 30.781 0.089 1 87.38 79 ASP B CA 1
ATOM 1691 C C . ASP B 1 79 ? -22 29.344 0.602 1 87.38 79 ASP B C 1
ATOM 1693 O O . ASP B 1 79 ? -22.078 28.406 -0.187 1 87.38 79 ASP B O 1
ATOM 1697 N N . SER B 1 80 ? -21.922 29.203 1.884 1 86.25 80 SER B N 1
ATOM 1698 C CA . SER B 1 80 ? -22.203 27.938 2.561 1 86.25 80 SER B CA 1
ATOM 1699 C C . SER B 1 80 ? -21.109 26.922 2.273 1 86.25 80 SER B C 1
ATOM 1701 O O . SER B 1 80 ? -21.297 25.719 2.514 1 86.25 80 SER B O 1
ATOM 1703 N N . SER B 1 81 ? -20.047 27.516 1.797 1 89.5 81 SER B N 1
ATOM 1704 C CA . SER B 1 81 ? -18.922 26.609 1.577 1 89.5 81 SER B CA 1
ATOM 1705 C C . SER B 1 81 ? -18.312 26.156 2.898 1 89.5 81 SER B C 1
ATOM 1707 O O . SER B 1 81 ? -18.359 26.891 3.895 1 89.5 81 SER B O 1
ATOM 1709 N N . LYS B 1 82 ? -17.781 24.859 2.818 1 94.88 82 LYS B N 1
ATOM 1710 C CA . LYS B 1 82 ? -17.172 24.312 4.027 1 94.88 82 LYS B CA 1
ATOM 1711 C C . LYS B 1 82 ? -15.656 24.391 3.969 1 94.88 82 LYS B C 1
ATOM 1713 O O . LYS B 1 82 ? -15.055 24.172 2.916 1 94.88 82 LYS B O 1
ATOM 1718 N N . SER B 1 83 ? -15.102 24.75 5.066 1 96.88 83 SER B N 1
ATOM 1719 C CA . SER B 1 83 ? -13.656 24.703 5.27 1 96.88 83 SER B CA 1
ATOM 1720 C C . SER B 1 83 ? -13.305 23.938 6.535 1 96.88 83 SER B C 1
ATOM 1722 O O . SER B 1 83 ? -14.148 23.734 7.41 1 96.88 83 SER B O 1
ATOM 1724 N N . LEU B 1 84 ? -12.031 23.406 6.477 1 97.5 84 LEU B N 1
ATOM 1725 C CA . LEU B 1 84 ? -11.703 22.609 7.648 1 97.5 84 LEU B CA 1
ATOM 1726 C C . LEU B 1 84 ? -10.211 22.656 7.941 1 97.5 84 LEU B C 1
ATOM 1728 O O . LEU B 1 84 ? -9.414 23.031 7.074 1 97.5 84 LEU B O 1
ATOM 1732 N N . ASN B 1 85 ? -9.844 22.391 9.141 1 98.44 85 ASN B N 1
ATOM 1733 C CA . ASN B 1 85 ? -8.508 22.125 9.664 1 98.44 85 ASN B CA 1
ATOM 1734 C C . ASN B 1 85 ? -8.555 21.156 10.844 1 98.44 85 ASN B C 1
ATOM 1736 O O . ASN B 1 85 ? -9.602 20.594 11.148 1 98.44 85 ASN B O 1
ATOM 1740 N N . LEU B 1 86 ? -7.402 20.859 11.391 1 98.62 86 LEU B N 1
ATOM 1741 C CA . LEU B 1 86 ? -7.379 19.984 12.555 1 98.62 86 LEU B CA 1
ATOM 1742 C C . LEU B 1 86 ? -7.832 20.719 13.812 1 98.62 86 LEU B C 1
ATOM 1744 O O . LEU B 1 86 ? -7.473 21.891 14.008 1 98.62 86 LEU B O 1
ATOM 1748 N N . ASN B 1 87 ? -8.617 20.062 14.641 1 98.5 87 ASN B N 1
ATOM 1749 C CA . ASN B 1 87 ? -8.867 20.594 15.977 1 98.5 87 ASN B CA 1
ATOM 1750 C C . ASN B 1 87 ? -7.762 20.203 16.953 1 98.5 87 ASN B C 1
ATOM 1752 O O . ASN B 1 87 ? -6.715 19.688 16.547 1 98.5 87 ASN B O 1
ATOM 1756 N N . ALA B 1 88 ? -7.965 20.453 18.234 1 98.31 88 ALA B N 1
ATOM 1757 C CA . ALA B 1 88 ? -6.938 20.172 19.234 1 98.31 88 ALA B CA 1
ATOM 1758 C C . ALA B 1 88 ? -6.594 18.688 19.281 1 98.31 88 ALA B C 1
ATOM 1760 O O . ALA B 1 88 ? -5.422 18.328 19.375 1 98.31 88 ALA B O 1
ATOM 1761 N N . GLU B 1 89 ? -7.605 17.875 19.188 1 98.12 89 GLU B N 1
ATOM 1762 C CA . GLU B 1 89 ? -7.395 16.438 19.172 1 98.12 89 GLU B CA 1
ATOM 1763 C C . GLU B 1 89 ? -6.625 16 17.922 1 98.12 89 GLU B C 1
ATOM 1765 O O . GLU B 1 89 ? -5.75 15.141 17.984 1 98.12 89 GLU B O 1
ATOM 1770 N N . GLY B 1 90 ? -6.973 16.594 16.812 1 98.38 90 GLY B N 1
ATOM 1771 C CA . GLY B 1 90 ? -6.277 16.312 15.57 1 98.38 90 GLY B CA 1
ATOM 1772 C C . GLY B 1 90 ? -4.805 16.688 15.617 1 98.38 90 GLY B C 1
ATOM 1773 O O . GLY B 1 90 ? -3.957 15.938 15.125 1 98.38 90 GLY B O 1
ATOM 1774 N N . LEU B 1 91 ? -4.531 17.797 16.172 1 98.31 91 LEU B N 1
ATOM 1775 C CA . LEU B 1 91 ? -3.146 18.234 16.297 1 98.31 91 LEU B CA 1
ATOM 1776 C C . LEU B 1 91 ? -2.357 17.297 17.203 1 98.31 91 LEU B C 1
ATOM 1778 O O . LEU B 1 91 ? -1.208 16.969 16.922 1 98.31 91 LEU B O 1
ATOM 1782 N N . ALA B 1 92 ? -2.959 16.906 18.281 1 98.31 92 ALA B N 1
ATOM 1783 C CA . ALA B 1 92 ? -2.32 15.961 19.188 1 98.31 92 ALA B CA 1
ATOM 1784 C C . ALA B 1 92 ? -2.064 14.625 18.5 1 98.31 92 ALA B C 1
ATOM 1786 O O . ALA B 1 92 ? -0.995 14.031 18.656 1 98.31 92 ALA B O 1
ATOM 1787 N N . LYS B 1 93 ? -3.016 14.227 17.719 1 98.38 93 LYS B N 1
ATOM 1788 C CA . LYS B 1 93 ? -2.883 12.961 17 1 98.38 93 LYS B CA 1
ATOM 1789 C C . LYS B 1 93 ? -1.805 13.047 15.922 1 98.38 93 LYS B C 1
ATOM 1791 O O . LYS B 1 93 ? -1.081 12.078 15.68 1 98.38 93 LYS B O 1
ATOM 1796 N N . ALA B 1 94 ? -1.718 14.18 15.297 1 98.12 94 ALA B N 1
ATOM 1797 C CA . ALA B 1 94 ? -0.664 14.391 14.312 1 98.12 94 ALA B CA 1
ATOM 1798 C C . ALA B 1 94 ? 0.718 14.273 14.945 1 98.12 94 ALA B C 1
ATOM 1800 O O . ALA B 1 94 ? 1.63 13.688 14.359 1 98.12 94 ALA B O 1
ATOM 1801 N N . GLN B 1 95 ? 0.818 14.812 16.109 1 97.94 95 GLN B N 1
ATOM 1802 C CA . GLN B 1 95 ? 2.088 14.711 16.812 1 97.94 95 GLN B CA 1
ATOM 1803 C C . GLN B 1 95 ? 2.387 13.258 17.203 1 97.94 95 GLN B C 1
ATOM 1805 O O . GLN B 1 95 ? 3.52 12.797 17.047 1 97.94 95 GLN B O 1
ATOM 1810 N N . GLU B 1 96 ? 1.391 12.555 17.688 1 98.06 96 GLU B N 1
ATOM 1811 C CA . GLU B 1 96 ? 1.536 11.133 17.969 1 98.06 96 GLU B CA 1
ATOM 1812 C C . GLU B 1 96 ? 1.984 10.359 16.734 1 98.06 96 GLU B C 1
ATOM 1814 O O . GLU B 1 96 ? 2.883 9.523 16.812 1 98.06 96 GLU B O 1
ATOM 1819 N N . LEU B 1 97 ? 1.388 10.664 15.641 1 97.88 97 LEU B N 1
ATOM 1820 C CA . LEU B 1 97 ? 1.716 10.023 14.375 1 97.88 97 LEU B CA 1
ATOM 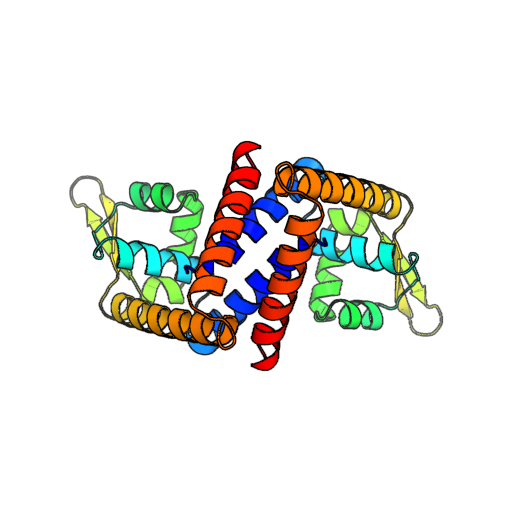1821 C C . LEU B 1 97 ? 3.172 10.273 14 1 97.88 97 LEU B C 1
ATOM 1823 O O . LEU B 1 97 ? 3.885 9.352 13.602 1 97.88 97 LEU B O 1
ATOM 1827 N N . LYS B 1 98 ? 3.613 11.477 14.148 1 96.88 98 LYS B N 1
ATOM 1828 C CA . LYS B 1 98 ? 4.996 11.82 13.836 1 96.88 98 LYS B CA 1
ATOM 1829 C C . LYS B 1 98 ? 5.969 11.023 14.695 1 96.88 98 LYS B C 1
ATOM 1831 O O . LYS B 1 98 ? 7 10.555 14.203 1 96.88 98 LYS B O 1
ATOM 1836 N N . ASP B 1 99 ? 5.648 10.898 15.938 1 96.94 99 ASP B N 1
ATOM 1837 C CA . ASP B 1 99 ? 6.488 10.125 16.844 1 96.94 99 ASP B CA 1
ATOM 1838 C C . ASP B 1 99 ? 6.551 8.664 16.438 1 96.94 99 ASP B C 1
ATOM 1840 O O . ASP B 1 99 ? 7.621 8.047 16.453 1 96.94 99 ASP B O 1
ATOM 1844 N N . VAL B 1 100 ? 5.422 8.133 16.062 1 96.06 100 VAL B N 1
ATOM 1845 C CA . VAL B 1 100 ? 5.352 6.734 15.641 1 96.06 100 VAL B CA 1
ATOM 1846 C C . VAL B 1 100 ? 6.152 6.543 14.359 1 96.06 100 VAL B C 1
ATOM 1848 O O . VAL B 1 100 ? 6.898 5.57 14.219 1 96.06 100 VAL B O 1
ATOM 1851 N N . LEU B 1 101 ? 6.004 7.469 13.461 1 95.88 101 LEU B N 1
ATOM 1852 C CA . LEU B 1 101 ? 6.746 7.383 12.203 1 95.88 101 LEU B CA 1
ATOM 1853 C C . LEU B 1 101 ? 8.25 7.434 12.461 1 95.88 101 LEU B C 1
ATOM 1855 O O . LEU B 1 101 ? 9.016 6.715 11.812 1 95.88 101 LEU B O 1
ATOM 1859 N N . ARG B 1 102 ? 8.648 8.266 13.383 1 95.19 102 ARG B N 1
ATOM 1860 C CA . ARG B 1 102 ? 10.055 8.336 13.758 1 95.19 102 ARG B CA 1
ATOM 1861 C C . ARG B 1 102 ? 10.539 7.008 14.336 1 95.19 102 ARG B C 1
ATOM 1863 O O . ARG B 1 102 ? 11.656 6.574 14.055 1 95.19 102 ARG B O 1
ATOM 1870 N N . GLN B 1 103 ? 9.742 6.371 15.109 1 94.19 103 GLN B N 1
ATOM 1871 C CA . GLN B 1 103 ? 10.078 5.074 15.695 1 94.19 103 GLN B CA 1
ATOM 1872 C C . GLN B 1 103 ? 10.203 4.004 14.617 1 94.19 103 GLN B C 1
ATOM 1874 O O . GLN B 1 103 ? 11.125 3.18 14.656 1 94.19 103 GLN B O 1
ATOM 1879 N N . ILE B 1 104 ? 9.281 4.023 13.719 1 93.69 104 ILE B N 1
ATOM 1880 C CA . ILE B 1 104 ? 9.32 3.064 12.625 1 93.69 104 ILE B CA 1
ATOM 1881 C C . ILE B 1 104 ? 10.594 3.264 11.812 1 93.69 104 ILE B C 1
ATOM 1883 O O . ILE B 1 104 ? 11.289 2.297 11.492 1 93.69 104 ILE B O 1
ATOM 1887 N N . GLU B 1 105 ? 10.867 4.477 11.508 1 94.12 105 GLU B N 1
ATOM 1888 C CA . GLU B 1 105 ? 12.078 4.801 10.75 1 94.12 105 GLU B CA 1
ATOM 1889 C C . GLU B 1 105 ? 13.328 4.301 11.477 1 94.12 105 GLU B C 1
ATOM 1891 O O . GLU B 1 105 ? 14.203 3.689 10.859 1 94.12 105 GLU B O 1
ATOM 1896 N N . ALA B 1 106 ? 13.391 4.582 12.734 1 93.19 106 ALA B N 1
ATOM 1897 C CA . ALA B 1 106 ? 14.539 4.168 13.539 1 93.19 106 ALA B CA 1
ATOM 1898 C C . ALA B 1 106 ? 14.68 2.65 13.547 1 93.19 106 ALA B C 1
ATOM 1900 O O . ALA B 1 106 ? 15.797 2.127 13.5 1 93.19 106 ALA B O 1
ATOM 1901 N N . GLN B 1 107 ? 13.586 1.987 13.578 1 91.69 107 GLN B N 1
ATOM 1902 C CA . GLN B 1 107 ? 13.594 0.528 13.586 1 91.69 107 GLN B CA 1
ATOM 1903 C C . GLN B 1 107 ? 14.031 -0.031 12.234 1 91.69 107 GLN B C 1
ATOM 1905 O O . GLN B 1 107 ? 14.867 -0.937 12.172 1 91.69 107 GLN B O 1
ATOM 1910 N N . VAL B 1 108 ? 13.516 0.492 11.227 1 92.62 108 VAL B N 1
ATOM 1911 C CA . VAL B 1 108 ? 13.758 0.009 9.875 1 92.62 108 VAL B CA 1
ATOM 1912 C C . VAL B 1 108 ? 15.234 0.188 9.523 1 92.62 108 VAL B C 1
ATOM 1914 O O . VAL B 1 108 ? 15.844 -0.683 8.891 1 92.62 108 VAL B O 1
ATOM 1917 N N . PHE B 1 109 ? 15.844 1.225 10.008 1 94 109 PHE B N 1
ATOM 1918 C CA . PHE B 1 109 ? 17.203 1.559 9.57 1 94 109 PHE B CA 1
ATOM 1919 C C . PHE B 1 109 ? 18.188 1.443 10.727 1 94 109 PHE B C 1
ATOM 1921 O O . PHE B 1 109 ? 19.25 2.051 10.695 1 94 109 PHE B O 1
ATOM 1928 N N . SER B 1 110 ? 17.844 0.74 11.719 1 90.88 110 SER B N 1
ATOM 1929 C CA . SER B 1 110 ? 18.578 0.676 12.977 1 90.88 110 SER B CA 1
ATOM 1930 C C . SER B 1 110 ? 20.016 0.208 12.766 1 90.88 110 SER B C 1
ATOM 1932 O O . SER B 1 110 ? 20.922 0.599 13.508 1 90.88 110 SER B O 1
ATOM 1934 N N . THR B 1 111 ? 20.312 -0.557 11.781 1 91.25 111 THR B N 1
ATOM 1935 C CA . THR B 1 111 ? 21.641 -1.133 11.609 1 91.25 111 THR B CA 1
ATOM 1936 C C . THR B 1 111 ? 22.422 -0.388 10.523 1 91.25 111 THR B C 1
ATOM 1938 O O . THR B 1 111 ? 23.516 -0.801 10.141 1 91.25 111 THR B O 1
ATOM 1941 N N . TRP B 1 112 ? 21.875 0.626 10.07 1 95.38 112 TRP B N 1
ATOM 1942 C CA . TRP B 1 112 ? 22.484 1.312 8.938 1 95.38 112 TRP B CA 1
ATOM 1943 C C . TRP B 1 112 ? 23.172 2.596 9.391 1 95.38 112 TRP B C 1
ATOM 1945 O O . TRP B 1 112 ? 22.672 3.293 10.281 1 95.38 112 TRP B O 1
ATOM 1955 N N . SER B 1 113 ? 24.281 2.91 8.727 1 96 113 SER B N 1
ATOM 1956 C CA . SER B 1 113 ? 24.906 4.215 8.898 1 96 113 SER B CA 1
ATOM 1957 C C . SER B 1 113 ? 24.125 5.305 8.172 1 96 113 SER B C 1
ATOM 1959 O O . SER B 1 113 ? 23.281 5.008 7.316 1 96 113 SER B O 1
ATOM 1961 N N . GLN B 1 114 ? 24.438 6.492 8.539 1 95 114 GLN B N 1
ATOM 1962 C CA . GLN B 1 114 ? 23.797 7.617 7.879 1 95 114 GLN B CA 1
ATOM 1963 C C . GLN B 1 114 ? 24.094 7.625 6.383 1 95 114 GLN B C 1
ATOM 1965 O O . GLN B 1 114 ? 23.234 7.965 5.57 1 95 114 GLN B O 1
ATOM 1970 N N . GLU B 1 115 ? 25.234 7.191 6.105 1 96.25 115 GLU B N 1
ATOM 1971 C CA . GLU B 1 115 ? 25.625 7.129 4.699 1 96.25 115 GLU B CA 1
ATOM 1972 C C . GLU B 1 115 ? 24.812 6.086 3.945 1 96.25 115 GLU B C 1
ATOM 1974 O O . GLU B 1 115 ? 24.375 6.328 2.818 1 96.25 115 GLU B O 1
ATOM 1979 N N . LYS B 1 116 ? 24.656 4.977 4.582 1 96.12 116 LYS B N 1
ATOM 1980 C CA . LYS B 1 116 ? 23.859 3.906 3.975 1 96.12 116 LYS B CA 1
ATOM 1981 C C . LYS B 1 116 ? 22.406 4.328 3.801 1 96.12 116 LYS B C 1
ATOM 1983 O O . LYS B 1 116 ? 21.797 4.023 2.779 1 96.12 116 LYS B O 1
ATOM 1988 N N . ILE B 1 117 ? 21.891 5.094 4.715 1 96 117 ILE B N 1
ATOM 1989 C CA . ILE B 1 117 ? 20.516 5.582 4.656 1 96 117 ILE B CA 1
ATOM 1990 C C . ILE B 1 117 ? 20.359 6.578 3.512 1 96 117 ILE B C 1
ATOM 1992 O O . ILE B 1 117 ? 19.406 6.516 2.742 1 96 117 ILE B O 1
ATOM 1996 N N . GLN B 1 118 ? 21.266 7.441 3.381 1 95.88 118 GLN B N 1
ATOM 1997 C CA . GLN B 1 118 ? 21.234 8.453 2.326 1 95.88 118 GLN B CA 1
ATOM 1998 C C . GLN B 1 118 ? 21.297 7.805 0.945 1 95.88 118 GLN B C 1
ATOM 2000 O O . GLN B 1 118 ? 20.609 8.227 0.018 1 95.88 118 GLN B O 1
ATOM 2005 N N . ASP B 1 119 ? 22.172 6.824 0.858 1 96.5 119 ASP B N 1
ATOM 2006 C CA . ASP B 1 119 ? 22.281 6.086 -0.396 1 96.5 119 ASP B CA 1
ATOM 2007 C C . ASP B 1 119 ? 20.969 5.398 -0.747 1 96.5 119 ASP B C 1
ATOM 2009 O O . ASP B 1 119 ? 20.531 5.434 -1.898 1 96.5 119 ASP B O 1
ATOM 2013 N N . PHE B 1 120 ? 20.375 4.801 0.249 1 96.88 120 PHE B N 1
ATOM 2014 C CA . PHE B 1 120 ? 19.094 4.129 0.054 1 96.88 120 PHE B CA 1
ATOM 2015 C C . PHE B 1 120 ? 18.016 5.129 -0.33 1 96.88 120 PHE B C 1
ATOM 2017 O O . PHE B 1 120 ? 17.219 4.879 -1.248 1 96.88 120 PHE B O 1
ATOM 2024 N N . ASP B 1 121 ? 17.938 6.203 0.323 1 95.88 121 ASP B N 1
ATOM 2025 C CA . ASP B 1 121 ? 16.969 7.258 0.043 1 95.88 121 ASP B CA 1
ATOM 2026 C C . ASP B 1 121 ? 17.109 7.758 -1.394 1 95.88 121 ASP B C 1
ATOM 2028 O O . ASP B 1 121 ? 16.094 7.973 -2.076 1 95.88 121 ASP B O 1
ATOM 2032 N N . SER B 1 122 ? 18.312 7.93 -1.844 1 95.69 122 SER B N 1
ATOM 2033 C CA . SER B 1 122 ? 18.562 8.383 -3.211 1 95.69 122 SER B CA 1
ATOM 2034 C C . SER B 1 122 ? 18.047 7.367 -4.227 1 95.69 122 SER B C 1
ATOM 2036 O O . SER B 1 122 ? 17.484 7.738 -5.254 1 95.69 122 SER B O 1
ATOM 2038 N N . LYS B 1 123 ? 18.266 6.125 -3.951 1 95.94 123 LYS B N 1
ATOM 2039 C CA . LYS B 1 123 ? 17.797 5.062 -4.836 1 95.94 123 LYS B CA 1
ATOM 2040 C C . LYS B 1 123 ? 16.266 5 -4.855 1 95.94 123 LYS B C 1
ATOM 2042 O O . LYS B 1 123 ? 15.664 4.812 -5.914 1 95.94 123 LYS B O 1
ATOM 2047 N N . MET B 1 124 ? 15.656 5.184 -3.691 1 95.75 124 MET B N 1
ATOM 2048 C CA . MET B 1 124 ? 14.195 5.195 -3.607 1 95.75 124 MET B CA 1
ATOM 2049 C C . MET B 1 124 ? 13.609 6.348 -4.418 1 95.75 124 MET B C 1
ATOM 2051 O O . MET B 1 124 ? 12.57 6.195 -5.062 1 95.75 124 MET B O 1
ATOM 2055 N N . GLN B 1 125 ? 14.289 7.469 -4.406 1 94.31 125 GLN B N 1
ATOM 2056 C CA . GLN B 1 125 ? 13.812 8.609 -5.18 1 94.31 125 GLN B CA 1
ATOM 2057 C C . GLN B 1 125 ? 13.828 8.305 -6.676 1 94.31 125 GLN B C 1
ATOM 2059 O O . GLN B 1 125 ? 12.922 8.711 -7.406 1 94.31 125 GLN B O 1
ATOM 2064 N N . ILE B 1 126 ? 14.805 7.602 -7.102 1 93.69 126 ILE B N 1
ATOM 2065 C CA . ILE B 1 126 ? 14.898 7.207 -8.5 1 93.69 126 ILE B CA 1
ATOM 2066 C C . ILE B 1 126 ? 13.758 6.25 -8.844 1 93.69 126 ILE B C 1
ATOM 2068 O O . ILE B 1 126 ? 13.133 6.375 -9.898 1 93.69 126 ILE B O 1
ATOM 2072 N N . VAL B 1 127 ? 13.477 5.336 -7.949 1 94.25 127 VAL B N 1
ATOM 2073 C CA . VAL B 1 127 ? 12.391 4.379 -8.141 1 94.25 127 VAL B CA 1
ATOM 2074 C C . VAL B 1 127 ? 11.07 5.125 -8.297 1 94.25 127 VAL B C 1
ATOM 2076 O O . VAL B 1 127 ? 10.305 4.855 -9.234 1 94.25 127 VAL B O 1
ATOM 2079 N N . VAL B 1 128 ? 10.828 6.059 -7.43 1 92.06 128 VAL B N 1
ATOM 2080 C CA . VAL B 1 128 ? 9.594 6.836 -7.457 1 92.06 128 VAL B CA 1
ATOM 2081 C C . VAL B 1 128 ? 9.508 7.625 -8.766 1 92.06 128 VAL B C 1
ATOM 2083 O O . VAL B 1 128 ? 8.469 7.637 -9.422 1 92.06 128 VAL B O 1
ATOM 2086 N N . ASN B 1 129 ? 10.57 8.227 -9.164 1 91.5 129 ASN B N 1
ATOM 2087 C CA . ASN B 1 129 ? 10.602 9.031 -10.383 1 91.5 129 ASN B CA 1
ATOM 2088 C C . ASN B 1 129 ? 10.344 8.188 -11.625 1 91.5 129 ASN B C 1
ATOM 2090 O O . ASN B 1 129 ? 9.633 8.609 -12.531 1 91.5 129 ASN B O 1
ATOM 2094 N N . ASN B 1 130 ? 10.93 7.031 -11.617 1 90.88 130 ASN B N 1
ATOM 2095 C CA . ASN B 1 130 ? 10.75 6.141 -12.758 1 90.88 130 ASN B CA 1
ATOM 2096 C C . ASN B 1 130 ? 9.32 5.621 -12.852 1 90.88 130 ASN B C 1
ATOM 2098 O O . ASN B 1 130 ? 8.82 5.363 -13.953 1 90.88 130 ASN B O 1
ATOM 2102 N N . LEU B 1 131 ? 8.688 5.445 -11.727 1 87.81 131 LEU B N 1
ATOM 2103 C CA . LEU B 1 131 ? 7.309 4.98 -11.719 1 87.81 131 LEU B CA 1
ATOM 2104 C C . LEU B 1 131 ? 6.355 6.09 -12.156 1 87.81 131 LEU B C 1
ATOM 2106 O O . LEU B 1 131 ? 5.348 5.824 -12.812 1 87.81 131 LEU B O 1
ATOM 2110 N N . MET B 1 132 ? 6.598 7.309 -11.781 1 78.44 132 MET B N 1
ATOM 2111 C CA . MET B 1 132 ? 5.754 8.445 -12.141 1 78.44 132 MET B CA 1
ATOM 2112 C C . MET B 1 132 ? 5.887 8.781 -13.625 1 78.44 132 MET B C 1
ATOM 2114 O O . MET B 1 132 ? 4.965 9.336 -14.227 1 78.44 132 MET B O 1
ATOM 2118 N N . ALA B 1 133 ? 7.059 8.719 -14.211 1 69.12 133 ALA B N 1
ATOM 2119 C CA . ALA B 1 133 ? 7.277 9.031 -15.625 1 69.12 133 ALA B CA 1
ATOM 2120 C C . ALA B 1 133 ? 6.324 8.242 -16.516 1 69.12 133 ALA B C 1
ATOM 2122 O O . ALA B 1 133 ? 5.941 8.711 -17.594 1 69.12 133 ALA B O 1
ATOM 2123 N N . ASP B 1 134 ? 6.004 7.094 -16.234 1 56.31 134 ASP B N 1
ATOM 2124 C CA . ASP B 1 134 ? 5.098 6.375 -17.125 1 56.31 134 ASP B CA 1
ATOM 2125 C C . ASP B 1 134 ? 3.643 6.73 -16.828 1 56.31 134 ASP B C 1
ATOM 2127 O O . ASP B 1 134 ? 2.732 6.254 -17.5 1 56.31 134 ASP B O 1
ATOM 2131 N N . GLY B 1 135 ? 3.383 7.859 -16.188 1 54.47 135 GLY B N 1
ATOM 2132 C CA . GLY B 1 135 ? 1.985 8.148 -15.906 1 54.47 135 GLY B CA 1
ATOM 2133 C C . GLY B 1 135 ? 1.371 7.211 -14.891 1 54.47 135 GLY B C 1
ATOM 2134 O O . GLY B 1 135 ? 0.163 6.965 -14.906 1 54.47 135 GLY B O 1
ATOM 2135 N N . LEU B 1 136 ? 2.236 6.43 -14.453 1 46.03 136 LEU B N 1
ATOM 2136 C CA . LEU B 1 136 ? 1.651 5.512 -13.484 1 46.03 136 LEU B CA 1
ATOM 2137 C C . LEU B 1 136 ? 1.539 6.168 -12.109 1 46.03 136 LEU B C 1
ATOM 2139 O O . LEU B 1 136 ? 2.375 7 -11.742 1 46.03 136 LEU B O 1
#

Organism: Lactobacillus gasseri (NCBI:txid1596)

InterPro domains:
  IPR000835 MarR-type HTH domain [PF12802] (22-79)
  IPR000835 MarR-type HTH domain [SM00347] (16-117)
  IPR036388 Winged helix-like DNA-binding domain superfamily [G3DSA:1.10.10.10] (3-132)
  IPR036390 Winged helix DNA-binding domain superfamily [SSF46785] (13-132)
  IPR039422 Transcription regulators MarR/SlyA-like [PTHR33164] (13-131)

pLDDT: mean 93.72, std 7.5, range [45.78, 98.62]